Protein AF-A0A7C0VE58-F1 (afdb_monomer_lite)

Structure (mmCIF, N/CA/C/O backbone):
data_AF-A0A7C0VE58-F1
#
_entry.id   AF-A0A7C0VE58-F1
#
loop_
_atom_site.group_PDB
_atom_site.id
_atom_site.type_symbol
_atom_site.label_atom_id
_atom_site.label_alt_id
_atom_site.label_comp_id
_atom_site.label_asym_id
_atom_site.label_entity_id
_atom_site.label_seq_id
_atom_site.pdbx_PDB_ins_code
_atom_site.Cartn_x
_atom_site.Cartn_y
_atom_site.Cartn_z
_atom_site.occupancy
_atom_site.B_iso_or_equiv
_atom_site.auth_seq_id
_atom_site.auth_comp_id
_atom_site.auth_asym_id
_atom_site.auth_atom_id
_atom_site.pdbx_PDB_model_num
ATOM 1 N N . MET A 1 1 ? 43.368 34.874 -4.678 1.00 36.03 1 MET A N 1
ATOM 2 C CA . MET A 1 1 ? 42.110 34.872 -3.901 1.00 36.03 1 MET A CA 1
ATOM 3 C C . MET A 1 1 ? 40.984 35.352 -4.802 1.00 36.03 1 MET A C 1
ATOM 5 O O . MET A 1 1 ? 40.800 36.549 -4.949 1.00 36.03 1 MET A O 1
ATOM 9 N N . GLN A 1 2 ? 40.285 34.426 -5.452 1.00 25.02 2 GLN A N 1
ATOM 10 C CA . GLN A 1 2 ? 39.024 34.678 -6.151 1.00 25.02 2 GLN A CA 1
ATOM 11 C C . GLN A 1 2 ? 38.135 33.465 -5.874 1.00 25.02 2 GLN A C 1
ATOM 13 O O . GLN A 1 2 ? 38.487 32.340 -6.221 1.00 25.02 2 GLN A O 1
ATOM 18 N N . HIS A 1 3 ? 37.042 33.695 -5.150 1.00 24.64 3 HIS A N 1
ATOM 19 C CA . HIS A 1 3 ? 36.032 32.691 -4.847 1.00 24.64 3 HIS A CA 1
ATOM 20 C C . HIS A 1 3 ? 35.091 32.568 -6.046 1.00 24.64 3 HIS A C 1
ATOM 22 O O . HIS A 1 3 ? 34.320 33.484 -6.319 1.00 24.64 3 HIS A O 1
ATOM 28 N N . HIS A 1 4 ? 35.131 31.430 -6.737 1.00 25.11 4 HIS A N 1
ATOM 29 C CA . HIS A 1 4 ? 34.030 31.008 -7.595 1.00 25.11 4 HIS A CA 1
ATOM 30 C C . HIS A 1 4 ? 33.045 30.192 -6.758 1.00 25.11 4 HIS A C 1
ATOM 32 O O . HIS A 1 4 ? 33.346 29.090 -6.306 1.00 25.11 4 HIS A O 1
ATOM 38 N N . VAL A 1 5 ? 31.866 30.772 -6.542 1.00 24.36 5 VAL A N 1
ATOM 39 C CA . VAL A 1 5 ? 30.675 30.079 -6.051 1.00 24.36 5 VAL A CA 1
ATOM 40 C C . VAL A 1 5 ? 30.067 29.340 -7.243 1.00 24.36 5 VAL A C 1
ATOM 42 O O . VAL A 1 5 ? 29.627 29.972 -8.201 1.00 24.36 5 VAL A O 1
ATOM 45 N N . LEU A 1 6 ? 30.074 28.008 -7.201 1.00 23.08 6 LEU A N 1
ATOM 46 C CA . LEU A 1 6 ? 29.296 27.163 -8.110 1.00 23.08 6 LEU A CA 1
ATOM 47 C C . LEU A 1 6 ? 27.879 26.985 -7.535 1.00 23.08 6 LEU A C 1
ATOM 49 O O . LEU A 1 6 ? 27.751 26.771 -6.326 1.00 23.08 6 LEU A O 1
ATOM 53 N N . PRO A 1 7 ? 26.815 27.066 -8.354 1.00 24.45 7 PRO A N 1
ATOM 54 C CA . PRO A 1 7 ? 25.456 26.871 -7.875 1.00 24.45 7 PRO A CA 1
ATOM 55 C C . PRO A 1 7 ? 25.189 25.396 -7.557 1.00 24.45 7 PRO A C 1
ATOM 57 O O . PRO A 1 7 ? 25.527 24.489 -8.317 1.00 24.45 7 PRO A O 1
ATOM 60 N N . ALA A 1 8 ? 24.570 25.187 -6.398 1.00 26.45 8 ALA A N 1
ATOM 61 C CA . ALA A 1 8 ? 24.050 23.916 -5.935 1.00 26.45 8 ALA A CA 1
ATOM 62 C C . ALA A 1 8 ? 22.788 23.559 -6.727 1.00 26.45 8 ALA A C 1
ATOM 64 O O . ALA A 1 8 ? 21.728 24.126 -6.475 1.00 26.45 8 ALA A O 1
ATOM 65 N N . ASP A 1 9 ? 22.892 22.600 -7.639 1.00 25.78 9 ASP A N 1
ATOM 66 C CA . ASP A 1 9 ? 21.728 22.001 -8.281 1.00 25.78 9 ASP A CA 1
ATOM 67 C C . ASP A 1 9 ? 21.916 20.484 -8.309 1.00 25.78 9 ASP A C 1
ATOM 69 O O . ASP A 1 9 ? 22.916 20.008 -8.836 1.00 25.78 9 ASP A O 1
ATOM 73 N N . LEU A 1 10 ? 21.020 19.777 -7.606 1.00 22.42 10 LEU A N 1
ATOM 74 C CA . LEU A 1 10 ? 20.786 18.319 -7.532 1.00 22.42 10 LEU A CA 1
ATOM 75 C C . LEU A 1 10 ? 20.190 17.992 -6.149 1.00 22.42 10 LEU A C 1
ATOM 77 O O . LEU A 1 10 ? 20.855 17.452 -5.260 1.00 22.42 10 LEU A O 1
ATOM 81 N N . ARG A 1 11 ? 18.911 18.328 -5.930 1.00 22.66 11 ARG A N 1
ATOM 82 C CA . ARG A 1 11 ? 18.166 17.897 -4.736 1.00 22.66 11 ARG A CA 1
ATOM 83 C C . ARG A 1 11 ? 16.822 17.257 -5.093 1.00 22.66 11 ARG A C 1
ATOM 85 O O . ARG A 1 11 ? 15.946 17.878 -5.678 1.00 22.66 11 ARG A O 1
ATOM 92 N N . THR A 1 12 ? 16.698 16.016 -4.610 1.00 25.70 12 THR A N 1
ATOM 93 C CA . THR A 1 12 ? 15.487 15.329 -4.118 1.00 25.70 12 THR A CA 1
ATOM 94 C C . THR A 1 12 ? 14.357 15.018 -5.106 1.00 25.70 12 THR A C 1
ATOM 96 O O . THR A 1 12 ? 13.525 15.869 -5.399 1.00 25.70 12 THR A O 1
ATOM 99 N N . HIS A 1 13 ? 14.231 13.741 -5.496 1.00 32.53 13 HIS A N 1
ATOM 100 C CA . HIS A 1 13 ? 13.051 13.198 -6.183 1.00 32.53 13 HIS A CA 1
ATOM 101 C C . HIS A 1 13 ? 12.688 11.814 -5.615 1.00 32.53 13 HIS A C 1
ATOM 103 O O . HIS A 1 13 ? 13.504 10.901 -5.706 1.00 32.53 13 HIS A O 1
ATOM 109 N N . TRP A 1 14 ? 11.486 11.669 -5.038 1.00 35.44 14 TRP A N 1
ATOM 110 C CA . TRP A 1 14 ? 11.021 10.460 -4.336 1.00 35.44 14 TRP A CA 1
ATOM 111 C C . TRP A 1 14 ? 9.490 10.268 -4.495 1.00 35.44 14 TRP A C 1
ATOM 113 O O . TRP A 1 14 ? 8.752 11.244 -4.339 1.00 35.44 14 TRP A O 1
ATOM 123 N N . GLY A 1 15 ? 9.031 9.049 -4.832 1.00 27.73 15 GLY A N 1
ATOM 124 C CA . GLY A 1 15 ? 7.620 8.625 -5.002 1.00 27.73 15 GLY A CA 1
ATOM 125 C C . GLY A 1 15 ? 7.486 7.131 -5.395 1.00 27.73 15 GLY A C 1
ATOM 126 O O . GLY A 1 15 ? 8.356 6.618 -6.095 1.00 27.73 15 GLY A O 1
ATOM 127 N N . HIS A 1 16 ? 6.404 6.475 -4.949 1.00 43.06 16 HIS A N 1
ATOM 128 C CA . HIS A 1 16 ? 6.126 5.047 -4.664 1.00 43.06 16 HIS A CA 1
ATOM 129 C C . HIS A 1 16 ? 6.923 4.371 -3.541 1.00 43.06 16 HIS A C 1
ATOM 131 O O . HIS A 1 16 ? 8.012 4.803 -3.239 1.00 43.06 16 HIS A O 1
ATOM 137 N N . GLN A 1 17 ? 6.369 3.339 -2.871 1.00 43.31 17 GLN A N 1
ATOM 138 C CA . GLN A 1 17 ? 7.079 2.581 -1.816 1.00 43.31 17 GLN A CA 1
ATOM 139 C C . GLN A 1 17 ? 6.536 1.182 -1.495 1.00 43.31 17 GLN A C 1
ATOM 141 O O . GLN A 1 17 ? 7.336 0.300 -1.199 1.00 43.31 17 GLN A O 1
ATOM 146 N N . GLY A 1 18 ? 5.242 0.904 -1.695 1.00 35.22 18 GLY A N 1
ATOM 147 C CA . GLY A 1 18 ? 4.759 -0.491 -1.740 1.00 35.22 18 GLY A CA 1
ATOM 148 C C . GLY A 1 18 ? 5.466 -1.295 -2.844 1.00 35.22 18 GLY A C 1
ATOM 149 O O . GLY A 1 18 ? 5.852 -2.446 -2.661 1.00 35.22 18 GLY A O 1
ATOM 150 N N . ALA A 1 19 ? 5.774 -0.624 -3.962 1.00 36.53 19 ALA A N 1
ATOM 151 C CA . ALA A 1 19 ? 6.614 -1.151 -5.031 1.00 36.53 19 ALA A CA 1
ATOM 152 C C . ALA A 1 19 ? 8.125 -1.121 -4.724 1.00 36.53 19 ALA A C 1
ATOM 154 O O . ALA A 1 19 ? 8.854 -1.811 -5.419 1.00 36.53 19 ALA A O 1
ATOM 155 N N . TYR A 1 20 ? 8.620 -0.371 -3.725 1.00 42.31 20 TYR A N 1
ATOM 156 C CA . TYR A 1 20 ? 10.039 -0.412 -3.314 1.00 42.31 20 TYR A CA 1
ATOM 157 C C . TYR A 1 20 ? 10.318 -1.521 -2.298 1.00 42.31 20 TYR A C 1
ATOM 159 O O . TYR A 1 20 ? 11.394 -2.110 -2.330 1.00 42.31 20 TYR A O 1
ATOM 167 N N . GLU A 1 21 ? 9.353 -1.867 -1.442 1.00 34.91 21 GLU A N 1
ATOM 168 C CA . GLU A 1 21 ? 9.448 -3.076 -0.618 1.00 34.91 21 GLU A CA 1
ATOM 169 C C . GLU A 1 21 ? 9.305 -4.348 -1.472 1.00 34.91 21 GLU A C 1
ATOM 171 O O . GLU A 1 21 ? 10.091 -5.278 -1.286 1.00 34.91 21 GLU A O 1
ATOM 176 N N . ALA A 1 22 ? 8.409 -4.348 -2.474 1.00 35.31 22 ALA A N 1
ATOM 177 C CA . ALA A 1 22 ? 8.326 -5.405 -3.503 1.00 35.31 22 ALA A CA 1
ATOM 178 C C . ALA A 1 22 ? 9.556 -5.381 -4.414 1.00 35.31 22 ALA A C 1
ATOM 180 O O . ALA A 1 22 ? 10.037 -6.407 -4.884 1.00 35.31 22 ALA A O 1
ATOM 181 N N . GLY A 1 23 ? 10.046 -4.168 -4.649 1.00 34.06 23 GLY A N 1
ATOM 182 C CA . GLY A 1 23 ? 11.152 -3.835 -5.514 1.00 34.06 23 GLY A CA 1
ATOM 183 C C . GLY A 1 23 ? 12.501 -3.945 -4.845 1.00 34.06 23 GLY A C 1
ATOM 184 O O . GLY A 1 23 ? 13.450 -3.571 -5.499 1.00 34.06 23 GLY A O 1
ATOM 185 N N . LYS A 1 24 ? 12.659 -4.539 -3.644 1.00 35.91 24 LYS A N 1
ATOM 186 C CA . LYS A 1 24 ? 13.981 -4.981 -3.121 1.00 35.91 24 LYS A CA 1
ATOM 187 C C . LYS A 1 24 ? 14.748 -5.898 -4.100 1.00 35.91 24 LYS A C 1
ATOM 189 O O . LYS A 1 24 ? 15.862 -6.325 -3.802 1.00 35.91 24 LYS A O 1
ATOM 194 N N . THR A 1 25 ? 14.145 -6.167 -5.248 1.00 39.56 25 THR A N 1
ATOM 195 C CA . THR A 1 25 ? 14.653 -6.766 -6.458 1.00 39.56 25 THR A CA 1
ATOM 196 C C . THR A 1 25 ? 15.321 -5.776 -7.429 1.00 39.56 25 THR A C 1
ATOM 198 O O . THR A 1 25 ? 14.809 -4.723 -7.808 1.00 39.56 25 THR A O 1
ATOM 201 N N . ILE A 1 26 ? 16.528 -6.130 -7.852 1.00 40.88 26 ILE A N 1
ATOM 202 C CA . ILE A 1 26 ? 17.599 -5.240 -8.342 1.00 40.88 26 ILE A CA 1
ATOM 203 C C . ILE A 1 26 ? 17.374 -4.669 -9.761 1.00 40.88 26 ILE A C 1
ATOM 205 O O . ILE A 1 26 ? 18.152 -3.834 -10.224 1.00 40.88 26 ILE A O 1
ATOM 209 N N . HIS A 1 27 ? 16.324 -5.069 -10.482 1.00 45.69 27 HIS A N 1
ATOM 210 C CA . HIS A 1 27 ? 16.323 -4.950 -11.950 1.00 45.69 27 HIS A CA 1
ATOM 211 C C . HIS A 1 27 ? 15.170 -4.151 -12.586 1.00 45.69 27 HIS A C 1
ATOM 213 O O . HIS A 1 27 ? 15.188 -3.901 -13.794 1.00 45.69 27 HIS A O 1
ATOM 219 N N . HIS A 1 28 ? 14.192 -3.669 -11.814 1.00 43.31 28 HIS A N 1
ATOM 220 C CA . HIS A 1 28 ? 12.988 -3.041 -12.385 1.00 43.31 28 HIS A CA 1
ATOM 221 C C . HIS A 1 28 ? 13.148 -1.570 -12.798 1.00 43.31 28 HIS A C 1
ATOM 223 O O . HIS A 1 28 ? 12.640 -1.179 -13.853 1.00 43.31 28 HIS A O 1
ATOM 229 N N . ASP A 1 29 ? 13.894 -0.764 -12.038 1.00 48.12 29 ASP A N 1
ATOM 230 C CA . ASP A 1 29 ? 14.165 0.640 -12.401 1.00 48.12 29 ASP A CA 1
ATOM 231 C C . ASP A 1 29 ? 15.304 0.784 -13.430 1.00 48.12 29 ASP A C 1
ATOM 233 O O . ASP A 1 29 ? 15.408 1.813 -14.109 1.00 48.12 29 ASP A O 1
ATOM 237 N N . TRP A 1 30 ? 16.085 -0.281 -13.641 1.00 45.50 30 TRP A N 1
ATOM 238 C CA . TRP A 1 30 ? 17.078 -0.393 -14.714 1.00 45.50 30 TRP A CA 1
ATOM 239 C C . TRP A 1 30 ? 16.427 -0.328 -16.104 1.00 45.50 30 TRP A C 1
ATOM 241 O O . TRP A 1 30 ? 16.867 0.447 -16.953 1.00 45.50 30 TRP A O 1
ATOM 251 N N . LEU A 1 31 ? 15.301 -1.026 -16.307 1.00 45.16 31 LEU A N 1
ATOM 252 C CA . LEU A 1 31 ? 14.496 -0.913 -17.531 1.00 45.16 31 LEU A CA 1
ATOM 253 C C . LEU A 1 31 ? 14.016 0.527 -17.772 1.00 45.16 31 LEU A C 1
ATOM 255 O O . LEU A 1 31 ? 13.956 0.978 -18.913 1.00 45.16 31 LEU A O 1
ATOM 259 N N . GLY A 1 32 ? 13.695 1.264 -16.705 1.00 48.09 32 GLY A N 1
ATOM 260 C CA . GLY A 1 32 ? 13.348 2.682 -16.788 1.00 48.09 32 GLY A CA 1
ATOM 261 C C . GLY A 1 32 ? 14.530 3.565 -17.198 1.00 48.09 32 GLY A C 1
ATOM 262 O O . GLY A 1 32 ? 14.342 4.492 -17.982 1.00 48.09 32 GLY A O 1
ATOM 263 N N . SER A 1 33 ? 15.737 3.279 -16.697 1.00 51.94 33 SER A N 1
ATOM 264 C CA . SER A 1 33 ? 16.968 4.004 -17.061 1.00 51.94 33 SER A CA 1
ATOM 265 C C . SER A 1 33 ? 17.365 3.775 -18.516 1.00 51.94 33 SER A C 1
ATOM 267 O O . SER A 1 33 ? 17.562 4.737 -19.251 1.00 51.94 33 SER A O 1
ATOM 269 N N . LEU A 1 34 ? 17.334 2.523 -18.970 1.00 48.97 34 LEU A N 1
ATOM 270 C CA . LEU A 1 34 ? 17.578 2.154 -20.365 1.00 48.97 34 LEU A CA 1
ATOM 271 C C . LEU A 1 34 ? 16.590 2.790 -21.340 1.00 48.97 34 LEU A C 1
ATOM 273 O O . LEU A 1 34 ? 16.971 3.265 -22.408 1.00 48.97 34 LEU A O 1
ATOM 277 N N . LEU A 1 35 ? 15.304 2.819 -20.980 1.00 44.34 35 LEU A N 1
ATOM 278 C CA . LEU A 1 35 ? 14.289 3.469 -21.807 1.00 44.34 35 LEU A CA 1
ATOM 279 C C . LEU A 1 35 ? 14.490 4.994 -21.871 1.00 44.34 35 LEU A C 1
ATOM 281 O O . LEU A 1 35 ? 14.176 5.586 -22.902 1.00 44.34 35 LEU A O 1
ATOM 285 N N . ARG A 1 36 ? 15.039 5.628 -20.822 1.00 51.44 36 ARG A N 1
ATOM 286 C CA . ARG A 1 36 ? 15.405 7.057 -20.839 1.00 51.44 36 ARG A CA 1
ATOM 287 C C . ARG A 1 36 ? 16.630 7.332 -21.709 1.00 51.44 36 ARG A C 1
ATOM 289 O O . ARG A 1 36 ? 16.576 8.256 -22.513 1.00 51.44 36 ARG A O 1
ATOM 296 N N . GLU A 1 37 ? 17.682 6.522 -21.607 1.00 47.34 37 GLU A N 1
ATOM 297 C CA . GLU A 1 37 ? 18.887 6.644 -22.444 1.00 47.34 37 GLU A CA 1
ATOM 298 C C . GLU A 1 37 ? 18.548 6.547 -23.939 1.00 47.34 37 GLU A C 1
ATOM 300 O O . GLU A 1 37 ? 18.977 7.378 -24.739 1.00 47.34 37 GLU A O 1
ATOM 305 N N . HIS A 1 38 ? 17.679 5.607 -24.320 1.00 42.62 38 HIS A N 1
ATOM 306 C CA . HIS A 1 38 ? 17.236 5.473 -25.710 1.00 42.62 38 HIS A CA 1
ATOM 307 C C . HIS A 1 38 ? 16.178 6.505 -26.133 1.00 42.62 38 HIS A C 1
ATOM 309 O O . HIS A 1 38 ? 16.146 6.892 -27.302 1.00 42.62 38 HIS A O 1
ATOM 315 N N . GLY A 1 39 ? 15.345 6.988 -25.205 1.00 33.50 39 GLY A N 1
ATOM 316 C CA . GLY A 1 39 ? 14.434 8.110 -25.447 1.00 33.50 39 GLY A CA 1
ATOM 317 C C . GLY A 1 39 ? 15.179 9.423 -25.712 1.00 33.50 39 GLY A C 1
ATOM 318 O O . GLY A 1 39 ? 14.763 10.185 -26.577 1.00 33.50 39 GLY A O 1
ATOM 319 N N . ALA A 1 40 ? 16.312 9.653 -25.040 1.00 28.59 40 ALA A N 1
ATOM 320 C CA . ALA A 1 40 ? 17.190 10.801 -25.275 1.00 28.59 40 ALA A CA 1
ATOM 321 C C . ALA A 1 40 ? 17.998 10.667 -26.582 1.00 28.59 40 ALA A C 1
ATOM 323 O O . ALA A 1 40 ? 18.153 11.645 -27.315 1.00 28.59 40 ALA A O 1
ATOM 324 N N . LEU A 1 41 ? 18.434 9.451 -26.936 1.00 26.64 41 LEU A N 1
ATOM 325 C CA . LEU A 1 41 ? 19.146 9.174 -28.194 1.00 26.64 41 LEU A CA 1
ATOM 326 C C . LEU A 1 41 ? 18.275 9.325 -29.456 1.00 26.64 41 LEU A C 1
ATOM 328 O O . LEU A 1 41 ? 18.821 9.495 -30.543 1.00 26.64 41 LEU A O 1
ATOM 332 N N . GLN A 1 42 ? 16.941 9.322 -29.344 1.00 29.66 42 GLN A N 1
ATOM 333 C CA . GLN A 1 42 ? 16.048 9.583 -30.486 1.00 29.66 42 GLN A CA 1
ATOM 334 C C . GLN A 1 42 ? 15.713 11.066 -30.710 1.00 29.66 42 GLN A C 1
ATOM 336 O O . GLN A 1 42 ? 15.176 11.401 -31.764 1.00 29.66 42 GLN A O 1
ATOM 341 N N . VAL A 1 43 ? 16.048 11.970 -29.781 1.00 24.81 43 VAL A N 1
ATOM 342 C CA . VAL A 1 43 ? 15.684 13.399 -29.906 1.00 24.81 43 VAL A CA 1
ATOM 343 C C . VAL A 1 43 ? 16.736 14.217 -30.670 1.00 24.81 43 VAL A C 1
ATOM 345 O O . VAL A 1 43 ? 16.422 15.288 -31.179 1.00 24.81 43 VAL A O 1
ATOM 348 N N . HIS A 1 44 ? 17.951 13.697 -30.869 1.00 26.02 44 HIS A N 1
ATOM 349 C CA . HIS A 1 44 ? 19.012 14.430 -31.575 1.00 26.02 44 HIS A CA 1
ATOM 350 C C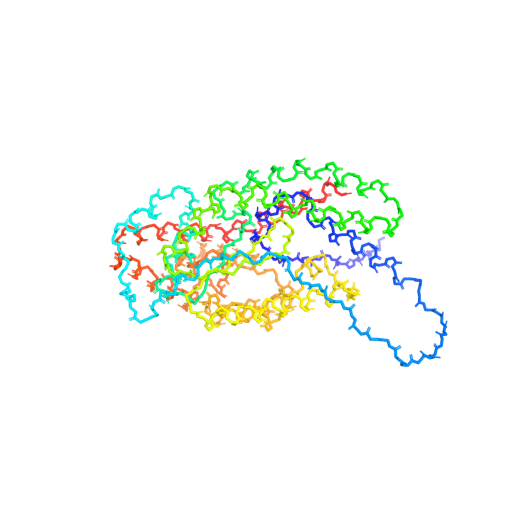 . HIS A 1 44 ? 19.138 14.149 -33.080 1.00 26.02 44 HIS A C 1
ATOM 352 O O . HIS A 1 44 ? 19.983 14.754 -33.732 1.00 26.02 44 HIS A O 1
ATOM 358 N N . HIS A 1 45 ? 18.289 13.301 -33.668 1.00 27.53 45 HIS A N 1
ATOM 359 C CA . HIS A 1 45 ? 18.395 12.972 -35.095 1.00 27.53 45 HIS A CA 1
ATOM 360 C C . HIS A 1 45 ? 17.036 12.783 -35.784 1.00 27.53 45 HIS A C 1
ATOM 362 O O . HIS A 1 45 ? 16.767 11.743 -36.373 1.00 27.53 45 HIS A O 1
ATOM 368 N N . ALA A 1 46 ? 16.164 13.794 -35.732 1.00 26.06 46 ALA A N 1
ATOM 369 C CA . ALA A 1 46 ? 15.009 13.878 -36.636 1.00 26.06 46 ALA A CA 1
ATOM 370 C C . ALA A 1 46 ? 14.407 15.293 -36.690 1.00 26.06 46 ALA A C 1
ATOM 372 O O . ALA A 1 46 ? 13.245 15.501 -36.354 1.00 26.06 46 ALA A O 1
ATOM 373 N N . ILE A 1 47 ? 15.184 16.283 -37.134 1.00 28.08 47 ILE A N 1
ATOM 374 C CA . ILE A 1 47 ? 14.615 17.505 -37.715 1.00 28.08 47 ILE A CA 1
ATOM 375 C C . ILE A 1 47 ? 15.332 17.749 -39.036 1.00 28.08 47 ILE A C 1
ATOM 377 O O . ILE A 1 47 ? 16.360 18.419 -39.069 1.00 28.08 47 ILE A O 1
ATOM 381 N N . ARG A 1 48 ? 14.804 17.166 -40.116 1.00 23.39 48 ARG A N 1
ATOM 382 C CA . ARG A 1 48 ? 14.811 17.767 -41.456 1.00 23.39 48 ARG A CA 1
ATOM 383 C C . ARG A 1 48 ? 13.941 16.964 -42.426 1.00 23.39 48 ARG A C 1
ATOM 385 O O . ARG A 1 48 ? 14.232 15.821 -42.743 1.00 23.39 48 ARG A O 1
ATOM 392 N N . GLU A 1 49 ? 12.896 17.665 -42.851 1.00 24.67 49 GLU A N 1
ATOM 393 C CA . GLU A 1 49 ? 12.293 17.693 -44.185 1.00 24.67 49 GLU A CA 1
ATOM 394 C C . GLU A 1 49 ? 11.530 16.478 -44.744 1.00 24.67 49 GLU A C 1
ATOM 396 O O . GLU A 1 49 ? 12.076 15.415 -45.017 1.00 24.67 49 GLU A O 1
ATOM 401 N N . SER A 1 50 ? 10.279 16.808 -45.105 1.00 22.62 50 SER A N 1
ATOM 402 C CA . SER A 1 50 ? 9.462 16.298 -46.224 1.00 22.62 50 SER A CA 1
ATOM 403 C C . SER A 1 50 ? 8.307 15.349 -45.858 1.00 22.62 50 SER A C 1
ATOM 405 O O . SER A 1 50 ? 8.235 14.841 -44.743 1.00 22.62 50 SER A O 1
ATOM 407 N N . PRO A 1 51 ? 7.322 15.175 -46.761 1.00 25.31 51 PRO A N 1
ATOM 408 C CA . PRO A 1 51 ? 6.255 16.135 -47.022 1.00 25.31 51 PRO A CA 1
ATOM 409 C C . PRO A 1 51 ? 4.868 15.501 -46.793 1.00 25.31 51 PRO A C 1
ATOM 411 O O . PRO A 1 51 ? 4.722 14.304 -46.560 1.00 25.31 51 PRO A O 1
ATOM 414 N N . VAL A 1 52 ? 3.835 16.337 -46.866 1.00 30.08 52 VAL A N 1
ATOM 415 C CA . VAL A 1 52 ? 2.412 15.960 -46.877 1.00 30.08 52 VAL A CA 1
ATOM 416 C C . VAL A 1 52 ? 2.125 14.878 -47.925 1.00 30.08 52 VAL A C 1
ATOM 418 O O . VAL A 1 52 ? 2.573 15.050 -49.053 1.00 30.08 52 VAL A O 1
ATOM 421 N N . LEU A 1 53 ? 1.348 13.838 -47.565 1.00 24.84 53 LEU A N 1
ATOM 422 C CA . LEU A 1 53 ? 0.354 13.086 -48.377 1.00 24.84 53 LEU A CA 1
ATOM 423 C C . LEU A 1 53 ? -0.263 11.918 -47.533 1.00 24.84 53 LEU A C 1
ATOM 425 O O . LEU A 1 53 ? 0.213 11.675 -46.426 1.00 24.84 53 LEU A O 1
ATOM 429 N N . PRO A 1 54 ? -1.358 11.242 -47.957 1.00 26.78 54 PRO A N 1
ATOM 430 C CA . PRO A 1 54 ? -2.752 11.565 -47.655 1.00 26.78 54 PRO A CA 1
ATOM 431 C C . PRO A 1 54 ? -3.461 10.518 -46.757 1.00 26.78 54 PRO A C 1
ATOM 433 O O . PRO A 1 54 ? -2.894 9.520 -46.319 1.00 26.78 54 PRO A O 1
ATOM 436 N N . ALA A 1 55 ? -4.740 10.781 -46.481 1.00 28.66 55 ALA A N 1
ATOM 437 C CA . ALA A 1 55 ? -5.656 9.956 -45.702 1.00 28.66 55 ALA A CA 1
ATOM 438 C C . ALA A 1 55 ? -5.886 8.542 -46.277 1.00 28.66 55 ALA A C 1
ATOM 440 O O . ALA A 1 55 ? -6.033 8.378 -47.485 1.00 28.66 55 ALA A O 1
ATOM 441 N N . GLY A 1 56 ? -6.040 7.563 -45.376 1.00 27.09 56 GLY A N 1
ATOM 442 C CA . GLY A 1 56 ? -6.650 6.261 -45.663 1.00 27.09 56 GLY A CA 1
ATOM 443 C C . GLY A 1 56 ? -5.773 5.058 -45.315 1.00 27.09 56 GLY A C 1
ATOM 444 O O . GLY A 1 56 ? -5.004 4.600 -46.148 1.00 27.09 56 GLY A O 1
ATOM 445 N N . ALA A 1 57 ? -5.933 4.508 -44.107 1.00 25.00 57 ALA A N 1
ATOM 446 C CA . ALA A 1 57 ? -5.685 3.090 -43.836 1.00 25.00 57 ALA A CA 1
ATOM 447 C C . ALA A 1 57 ? -6.381 2.678 -42.532 1.00 25.00 57 ALA A C 1
ATOM 449 O O . ALA A 1 57 ? -6.211 3.294 -41.479 1.00 25.00 57 ALA A O 1
ATOM 450 N N . GLU A 1 58 ? -7.207 1.651 -42.654 1.00 26.42 58 GLU A N 1
ATOM 451 C CA . GLU A 1 58 ? -8.130 1.124 -41.662 1.00 26.42 58 GLU A CA 1
ATOM 452 C C . GLU A 1 58 ? -7.408 0.527 -40.446 1.00 26.42 58 GLU A C 1
ATOM 454 O O . GLU A 1 58 ? -6.412 -0.190 -40.553 1.00 26.42 58 GLU A O 1
ATOM 459 N N . ALA A 1 59 ? -7.944 0.813 -39.259 1.00 26.69 59 ALA A N 1
ATOM 460 C CA . ALA A 1 59 ? -7.487 0.240 -38.006 1.00 26.69 59 ALA A CA 1
ATOM 461 C C . ALA A 1 59 ? -8.006 -1.196 -37.872 1.00 26.69 59 ALA A C 1
ATOM 463 O O . ALA A 1 59 ? -9.184 -1.414 -37.597 1.00 26.69 59 ALA A O 1
ATOM 464 N N . ASN A 1 60 ? -7.111 -2.172 -38.001 1.00 30.39 60 ASN A N 1
ATOM 465 C CA . ASN A 1 60 ? -7.393 -3.554 -37.645 1.00 30.39 60 ASN A CA 1
ATOM 466 C C . ASN A 1 60 ? -6.310 -4.057 -36.682 1.00 30.39 60 ASN A C 1
ATOM 468 O O . ASN A 1 60 ? -5.211 -4.429 -37.082 1.00 30.39 60 ASN A O 1
ATOM 472 N N . SER A 1 61 ? -6.611 -4.047 -35.384 1.00 29.73 61 SER A N 1
ATOM 473 C CA . SER A 1 61 ? -5.837 -4.803 -34.397 1.00 29.73 61 SER A CA 1
ATOM 474 C C . SER A 1 61 ? -6.760 -5.296 -33.287 1.00 29.73 61 SER A C 1
ATOM 476 O O . SER A 1 61 ? -6.852 -4.722 -32.200 1.00 29.73 61 SER A O 1
ATOM 478 N N . ASN A 1 62 ? -7.453 -6.387 -33.608 1.00 27.12 62 ASN A N 1
ATOM 479 C CA . ASN A 1 62 ? -8.001 -7.347 -32.659 1.00 27.12 62 ASN A CA 1
ATOM 480 C C . ASN A 1 62 ? -6.860 -7.886 -31.779 1.00 27.12 62 ASN A C 1
ATOM 482 O O . ASN A 1 62 ? -6.213 -8.874 -32.113 1.00 27.12 62 ASN A O 1
ATOM 486 N N . VAL A 1 63 ? -6.611 -7.236 -30.646 1.00 29.20 63 VAL A N 1
ATOM 487 C CA . VAL A 1 63 ? -5.838 -7.816 -29.546 1.00 29.20 63 VAL A CA 1
ATOM 488 C C . VAL A 1 63 ? -6.813 -7.997 -28.394 1.00 29.20 63 VAL A C 1
ATOM 490 O O . VAL A 1 63 ? -7.130 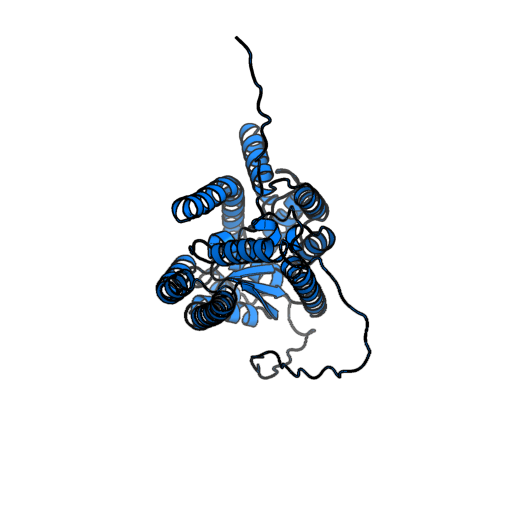-7.052 -27.672 1.00 29.20 63 VAL A O 1
ATOM 493 N N . LYS A 1 64 ? -7.349 -9.215 -28.266 1.00 26.45 64 LYS A N 1
ATOM 494 C CA . LYS A 1 64 ? -8.086 -9.620 -27.067 1.00 26.45 64 LYS A CA 1
ATOM 495 C C . LYS A 1 64 ? -7.109 -9.598 -25.880 1.00 26.45 64 LYS A C 1
ATOM 497 O O . LYS A 1 64 ? -6.007 -10.127 -26.025 1.00 26.45 64 LYS A O 1
ATOM 502 N N . PRO A 1 65 ? -7.472 -9.005 -24.731 1.00 28.75 65 PRO A N 1
ATOM 503 C CA . PRO A 1 65 ? -6.659 -9.122 -23.526 1.00 28.75 65 PRO A CA 1
ATOM 504 C C . PRO A 1 65 ? -6.612 -10.595 -23.082 1.00 28.75 65 PRO A C 1
ATOM 506 O O . PRO A 1 65 ? -7.641 -11.277 -23.177 1.00 28.75 65 PRO A O 1
ATOM 509 N N . PRO A 1 66 ? -5.454 -11.109 -22.634 1.00 36.44 66 PRO A N 1
ATOM 510 C CA . PRO A 1 66 ? -5.345 -12.488 -22.195 1.00 36.44 66 PRO A CA 1
ATOM 511 C C . PRO A 1 66 ? -5.895 -12.635 -20.762 1.00 36.44 66 PRO A C 1
ATOM 513 O O . PRO A 1 66 ? -5.775 -11.731 -19.941 1.00 36.44 66 PRO A O 1
ATOM 516 N N . PHE A 1 67 ? -6.536 -13.781 -20.524 1.00 33.09 67 PHE A N 1
ATOM 517 C CA . PHE A 1 67 ? -6.935 -14.363 -19.234 1.00 33.09 67 PHE A CA 1
ATOM 518 C C . PHE A 1 67 ? -7.913 -13.578 -18.338 1.00 33.09 67 PHE A C 1
ATOM 520 O O . PHE A 1 67 ? -7.565 -12.962 -17.338 1.00 33.09 67 PHE A O 1
ATOM 527 N N . TYR A 1 68 ? -9.208 -13.737 -18.632 1.00 33.28 68 TYR A N 1
ATOM 528 C CA . TYR A 1 68 ? -10.238 -13.745 -17.591 1.00 33.28 68 TYR A CA 1
ATOM 529 C C . TYR A 1 68 ? -10.323 -15.162 -17.017 1.00 33.28 68 TYR A C 1
ATOM 531 O O . TYR A 1 68 ? -10.725 -16.082 -17.732 1.00 33.28 68 TYR A O 1
ATOM 539 N N . TYR A 1 69 ? -10.021 -15.347 -15.731 1.00 34.81 69 TYR A N 1
ATOM 540 C CA . TYR A 1 69 ? -10.473 -16.539 -15.018 1.00 34.81 69 TYR A CA 1
ATOM 541 C C . TYR A 1 69 ? -12.005 -16.609 -15.116 1.00 34.81 69 TYR A C 1
ATOM 543 O O . TYR A 1 69 ? -12.727 -15.748 -14.605 1.00 34.81 69 TYR A O 1
ATOM 551 N N . SER A 1 70 ? -12.511 -17.627 -15.814 1.00 32.03 70 SER A N 1
ATOM 552 C CA . SER A 1 70 ? -13.935 -17.959 -15.877 1.00 32.03 70 SER A CA 1
ATOM 553 C C . SER A 1 70 ? -14.378 -18.532 -14.528 1.00 32.03 70 SER A C 1
ATOM 555 O O . SER A 1 70 ? -14.576 -19.737 -14.372 1.00 32.03 70 SER A O 1
ATOM 557 N N . LEU A 1 71 ? -14.550 -17.658 -13.538 1.00 36.84 71 LEU A N 1
ATOM 558 C CA . LEU A 1 71 ? -15.243 -17.988 -12.301 1.00 36.84 71 LEU A CA 1
ATOM 559 C C . LEU A 1 71 ? -16.702 -18.309 -12.646 1.00 36.84 71 LEU A C 1
ATOM 561 O O . LEU A 1 71 ? -17.442 -17.454 -13.143 1.00 36.84 71 LEU A O 1
ATOM 565 N N . ARG A 1 72 ? -17.120 -19.557 -12.395 1.00 30.81 72 ARG A N 1
ATOM 566 C CA . ARG A 1 72 ? -18.532 -19.956 -12.445 1.00 30.81 72 ARG A CA 1
ATOM 567 C C . ARG A 1 72 ? -19.340 -18.948 -11.621 1.00 30.81 72 ARG A C 1
ATOM 569 O O . ARG A 1 72 ? -19.048 -18.723 -10.449 1.00 30.81 72 ARG A O 1
ATOM 576 N N . LYS A 1 73 ? -20.339 -18.323 -12.253 1.00 34.22 73 LYS A N 1
ATOM 577 C CA . LYS A 1 73 ? -21.257 -17.368 -11.622 1.00 34.22 73 LYS A CA 1
ATOM 578 C C . LYS A 1 73 ? -22.086 -18.079 -10.550 1.00 34.22 73 LYS A C 1
ATOM 580 O O . LYS A 1 73 ? -23.190 -18.532 -10.822 1.00 34.22 73 LYS A O 1
ATOM 585 N N . VAL A 1 74 ? -21.587 -18.112 -9.324 1.00 35.91 74 VAL A N 1
ATOM 586 C CA . VAL A 1 74 ? -22.470 -18.034 -8.162 1.00 35.91 74 VAL A CA 1
ATOM 587 C C . VAL A 1 74 ? -22.824 -16.553 -8.062 1.00 35.91 74 VAL A C 1
ATOM 589 O O . VAL A 1 74 ? -21.934 -15.716 -7.923 1.00 35.91 74 VAL A O 1
ATOM 592 N N . ILE A 1 75 ? -24.091 -16.199 -8.280 1.00 38.62 75 ILE A N 1
ATOM 593 C CA . ILE A 1 75 ? -24.579 -14.829 -8.084 1.00 38.62 75 ILE A CA 1
ATOM 594 C C . ILE A 1 75 ? -25.151 -14.790 -6.667 1.00 38.62 75 ILE A C 1
ATOM 596 O O . ILE A 1 75 ? -26.316 -15.141 -6.493 1.00 38.62 75 ILE A O 1
ATOM 600 N N . PRO A 1 76 ? -24.368 -14.413 -5.642 1.00 43.72 76 PRO A N 1
ATOM 601 C CA . PRO A 1 76 ? -24.936 -14.207 -4.326 1.00 43.72 76 PRO A CA 1
ATOM 602 C C . PRO A 1 76 ? -25.825 -12.956 -4.343 1.00 43.72 76 PRO A C 1
ATOM 604 O O . PRO A 1 76 ? -25.496 -11.927 -4.949 1.00 43.72 76 PRO A O 1
ATOM 607 N N . CYS A 1 77 ? -26.985 -13.091 -3.708 1.00 42.00 77 CYS A N 1
ATOM 608 C CA . CYS A 1 77 ? -27.976 -12.048 -3.487 1.00 42.00 77 CYS A CA 1
ATOM 609 C C . CYS A 1 77 ? -27.356 -10.855 -2.720 1.00 42.00 77 CYS A C 1
ATOM 611 O O . CYS A 1 77 ? -26.899 -11.040 -1.594 1.00 42.00 77 CYS A O 1
ATOM 613 N N . PRO A 1 78 ? -27.357 -9.625 -3.274 1.00 48.62 78 PRO A N 1
ATOM 614 C CA . PRO A 1 78 ? -26.778 -8.444 -2.620 1.00 48.62 78 PRO A CA 1
ATOM 615 C C . PRO A 1 78 ? -27.513 -7.972 -1.359 1.00 48.62 78 PRO A C 1
ATOM 617 O O . PRO A 1 78 ? -26.958 -7.183 -0.607 1.00 48.62 78 PRO A O 1
ATOM 620 N N . THR A 1 79 ? -28.756 -8.403 -1.145 1.00 47.94 79 THR A N 1
ATOM 621 C CA . THR A 1 79 ? -29.613 -7.950 -0.035 1.00 47.94 79 THR A CA 1
ATOM 622 C C . THR A 1 79 ? -29.698 -8.960 1.109 1.00 47.94 79 THR A C 1
ATOM 624 O O . THR A 1 79 ? -30.471 -8.753 2.035 1.00 47.94 79 THR A O 1
ATOM 627 N N . CYS A 1 80 ? -28.936 -10.055 1.033 1.00 45.41 80 CYS A N 1
ATOM 628 C CA . CYS A 1 80 ? -29.090 -11.210 1.914 1.00 45.41 80 CYS A CA 1
ATOM 629 C C . CYS A 1 80 ? -27.913 -11.437 2.882 1.00 45.41 80 CYS A C 1
ATOM 631 O O . CYS A 1 80 ? -27.977 -12.366 3.679 1.00 45.41 80 CYS A O 1
ATOM 633 N N . TYR A 1 81 ? -26.839 -10.642 2.818 1.00 49.62 81 TYR A N 1
ATOM 634 C CA . TYR A 1 81 ? -25.754 -10.757 3.794 1.00 49.62 81 TYR A CA 1
ATOM 635 C C . TYR A 1 81 ? -26.145 -9.995 5.055 1.00 49.62 81 TYR A C 1
ATOM 637 O O . TYR A 1 81 ? -26.171 -8.764 5.050 1.00 49.62 81 TYR A O 1
ATOM 645 N N . SER A 1 82 ? -26.442 -10.727 6.129 1.00 50.81 82 SER A N 1
ATOM 646 C CA . SER A 1 82 ? -26.287 -10.176 7.470 1.00 50.81 82 SER A CA 1
ATOM 647 C C . SER A 1 82 ? -24.867 -9.621 7.571 1.00 50.81 82 SER A C 1
ATOM 649 O O . SER A 1 82 ? -23.901 -10.293 7.221 1.00 50.81 82 SER A O 1
ATOM 651 N N . THR A 1 83 ? -24.736 -8.373 8.005 1.00 55.69 83 THR A N 1
ATOM 652 C CA . THR A 1 83 ? -23.448 -7.695 8.222 1.00 55.69 83 THR A CA 1
ATOM 653 C C . THR A 1 83 ? -22.626 -8.301 9.361 1.00 55.69 83 THR A C 1
ATOM 655 O O . THR A 1 83 ? -21.519 -7.843 9.624 1.00 55.69 83 THR A O 1
ATOM 658 N N . GLU A 1 84 ? -23.158 -9.314 10.039 1.00 64.75 84 GLU A N 1
ATOM 659 C CA . GLU A 1 84 ? -22.476 -10.040 11.099 1.00 64.75 84 GLU A CA 1
ATOM 660 C C . GLU A 1 84 ? -21.495 -11.041 10.479 1.00 64.75 84 GLU A C 1
ATOM 662 O O . GLU A 1 84 ? -21.888 -11.984 9.791 1.00 64.75 84 GLU A O 1
ATOM 667 N N . LEU A 1 85 ? -20.200 -10.797 10.697 1.00 73.00 85 LEU A N 1
ATOM 668 C CA . LEU A 1 85 ? -19.143 -11.761 10.412 1.00 73.00 85 LEU A CA 1
ATOM 669 C C . LEU A 1 85 ? -19.378 -12.999 11.279 1.00 73.00 85 LEU A C 1
ATOM 671 O O . LEU A 1 85 ? -19.466 -12.888 12.500 1.00 73.00 85 LEU A O 1
ATOM 675 N N . GLU A 1 86 ? -19.463 -14.177 10.660 1.00 82.94 86 GLU A N 1
ATOM 676 C CA . GLU A 1 86 ? -19.589 -15.424 11.413 1.00 82.94 86 GLU A CA 1
ATOM 677 C C . GLU A 1 86 ? -18.389 -15.567 12.375 1.00 82.94 86 GLU A C 1
ATOM 679 O O . GLU A 1 86 ? -17.243 -15.518 11.914 1.00 82.94 86 GLU A O 1
ATOM 684 N N . PRO A 1 87 ? -18.598 -15.769 13.693 1.00 81.94 87 PRO A N 1
ATOM 685 C CA . PRO A 1 87 ? -17.505 -15.807 14.671 1.00 81.94 87 PRO A CA 1
ATOM 686 C C . PRO A 1 87 ? -16.390 -16.808 14.326 1.00 81.94 87 PRO A C 1
ATOM 688 O O . PRO A 1 87 ? -15.209 -16.523 14.514 1.00 81.94 87 PRO A O 1
ATOM 691 N N . LEU A 1 88 ? -16.760 -17.955 13.744 1.00 85.12 88 LEU A N 1
ATOM 692 C CA . LEU A 1 88 ? -15.822 -18.987 13.285 1.00 85.12 88 LEU A CA 1
ATOM 693 C C . LEU A 1 88 ? -14.958 -18.528 12.102 1.00 85.12 88 LEU A C 1
ATOM 695 O O . LEU A 1 88 ? -13.794 -18.914 11.993 1.00 85.12 88 LEU A O 1
ATOM 699 N N . LEU A 1 89 ? -15.515 -17.714 11.203 1.00 90.88 89 LEU A N 1
ATOM 700 C CA . LEU A 1 89 ? -14.786 -17.156 10.067 1.00 90.88 89 LEU A CA 1
ATOM 701 C C . LEU A 1 89 ? -13.728 -16.167 10.559 1.00 90.88 89 LEU A C 1
ATOM 703 O O . LEU A 1 89 ? -12.587 -16.194 10.097 1.00 90.88 89 LEU A O 1
ATOM 707 N N . LEU A 1 90 ? -14.093 -15.341 11.541 1.00 90.50 90 LEU A N 1
ATOM 708 C CA . LEU A 1 90 ? -13.185 -14.370 12.127 1.00 90.50 90 LEU A CA 1
ATOM 709 C C . LEU A 1 90 ? -12.034 -15.033 12.885 1.00 90.50 90 LEU A C 1
ATOM 711 O O . LEU A 1 90 ? -10.877 -14.667 12.687 1.00 90.50 90 LEU A O 1
ATOM 715 N N . GLU A 1 91 ? -12.341 -16.033 13.712 1.00 91.25 91 GLU A N 1
ATOM 716 C CA . GLU A 1 91 ? -11.333 -16.787 14.456 1.00 91.25 91 GLU A CA 1
ATOM 717 C C . GLU A 1 91 ? -10.301 -17.422 13.518 1.00 91.25 91 GLU A C 1
ATOM 719 O O . GLU A 1 91 ? -9.099 -17.266 13.735 1.00 91.25 91 GLU A O 1
ATOM 724 N N . ARG A 1 92 ? -10.763 -18.054 12.430 1.00 95.94 92 ARG A N 1
ATOM 725 C CA . ARG A 1 92 ? -9.896 -18.635 11.396 1.00 95.94 92 ARG A CA 1
ATOM 726 C C . ARG A 1 92 ? -8.995 -17.585 10.740 1.00 95.94 92 ARG A C 1
ATOM 728 O O . ARG A 1 92 ? -7.803 -17.838 10.594 1.00 95.94 92 ARG A O 1
ATOM 735 N N . LEU A 1 93 ? -9.532 -16.418 10.368 1.00 96.19 93 LEU A N 1
ATOM 736 C CA . LEU A 1 93 ? -8.743 -15.359 9.728 1.00 96.19 93 LEU A CA 1
ATOM 737 C C . LEU A 1 93 ? -7.664 -14.822 10.664 1.00 96.19 93 LEU A C 1
ATOM 739 O O . LEU A 1 93 ? -6.518 -14.654 10.251 1.00 96.19 93 LEU A O 1
ATOM 743 N N . VAL A 1 94 ? -8.015 -14.545 11.922 1.00 94.56 94 VAL A N 1
ATOM 744 C CA . VAL A 1 94 ? -7.091 -13.950 12.898 1.00 94.56 94 VAL A CA 1
ATOM 745 C C . VAL A 1 94 ? -5.856 -14.827 13.087 1.00 94.56 94 VAL A C 1
ATOM 747 O O . VAL A 1 94 ? -4.746 -14.296 13.119 1.00 94.56 94 VAL A O 1
ATOM 750 N N . VAL A 1 95 ? -6.013 -16.151 13.117 1.00 95.81 95 VAL A N 1
ATOM 751 C CA . VAL A 1 95 ? -4.896 -17.084 13.341 1.00 95.81 95 VAL A CA 1
ATOM 752 C C . VAL A 1 95 ? -4.179 -17.542 12.067 1.00 95.81 95 VAL A C 1
ATOM 754 O O . VAL A 1 95 ? -3.159 -18.214 12.175 1.00 95.81 95 VAL A O 1
ATOM 757 N N . ASP A 1 96 ? -4.662 -17.189 10.871 1.00 97.56 96 ASP A N 1
ATOM 758 C CA . ASP A 1 96 ? -4.068 -17.660 9.612 1.00 97.56 96 ASP A CA 1
ATOM 759 C C . ASP A 1 96 ? -2.670 -17.045 9.376 1.00 97.56 96 ASP A C 1
ATOM 761 O O . ASP A 1 96 ? -2.567 -15.827 9.193 1.00 97.56 96 ASP A O 1
ATOM 765 N N . PRO A 1 97 ? -1.578 -17.833 9.363 1.00 97.88 97 PRO A N 1
ATOM 766 C CA . PRO A 1 97 ? -0.228 -17.303 9.180 1.00 97.88 97 PRO A CA 1
ATOM 767 C C . PRO A 1 97 ? 0.079 -16.900 7.729 1.00 97.88 97 PRO A C 1
ATOM 769 O O . PRO A 1 97 ? 1.079 -16.225 7.487 1.00 97.88 97 PRO A O 1
ATOM 772 N N . LEU A 1 98 ? -0.752 -17.297 6.760 1.00 98.38 98 LEU A N 1
ATOM 773 C CA . LEU A 1 98 ? -0.555 -17.010 5.335 1.00 98.38 98 LEU A CA 1
ATOM 774 C C . LEU A 1 98 ? -0.994 -15.591 4.947 1.00 98.38 98 LEU A C 1
ATOM 776 O O . LEU A 1 98 ? -0.780 -15.161 3.814 1.00 98.38 98 LEU A O 1
ATOM 780 N N . VAL A 1 99 ? -1.558 -14.834 5.892 1.00 98.25 99 VAL A N 1
ATOM 781 C CA . VAL A 1 99 ? -1.931 -13.430 5.716 1.00 98.25 99 VAL A CA 1
ATOM 782 C C . VAL A 1 99 ? -1.275 -12.595 6.813 1.00 98.25 99 VAL A C 1
ATOM 784 O O . VAL A 1 99 ? -1.378 -12.908 7.996 1.00 98.25 99 VAL A O 1
ATOM 787 N N . LEU A 1 100 ? -0.617 -11.496 6.441 1.00 97.31 100 LEU A N 1
ATOM 788 C CA . LEU A 1 100 ? -0.049 -10.562 7.419 1.00 97.31 100 LEU A CA 1
ATOM 789 C C . LEU A 1 100 ? -1.155 -9.946 8.285 1.00 97.31 100 LEU A C 1
ATOM 791 O O . LEU A 1 100 ? -2.198 -9.561 7.760 1.00 97.31 100 LEU A O 1
ATOM 795 N N . GLU A 1 101 ? -0.901 -9.763 9.581 1.00 97.50 101 GLU A N 1
ATOM 796 C CA . GLU A 1 101 ? -1.850 -9.160 10.534 1.00 97.50 101 GLU A CA 1
ATOM 797 C C . GLU A 1 101 ? -2.427 -7.834 10.032 1.00 97.50 101 GLU A C 1
ATOM 799 O O . GLU A 1 101 ? -3.641 -7.646 9.960 1.00 97.50 101 GLU A O 1
ATOM 804 N N . ARG A 1 102 ? -1.551 -6.958 9.542 1.00 96.94 102 ARG A N 1
ATOM 805 C CA . ARG A 1 102 ? -1.925 -5.713 8.877 1.00 96.94 102 ARG A CA 1
ATOM 806 C C . ARG A 1 102 ? -2.891 -5.904 7.703 1.00 96.94 102 ARG A C 1
ATOM 808 O O . ARG A 1 102 ? -3.850 -5.152 7.570 1.00 96.94 102 ARG A O 1
ATOM 815 N N . VAL A 1 103 ? -2.653 -6.892 6.839 1.00 98.31 103 VAL A N 1
ATOM 816 C CA . VAL A 1 103 ? -3.515 -7.167 5.676 1.00 98.31 103 VAL A CA 1
ATOM 817 C C . VAL A 1 103 ? -4.874 -7.707 6.132 1.00 98.31 103 VAL A C 1
ATOM 819 O O . VAL A 1 103 ? -5.899 -7.317 5.565 1.00 98.31 103 VAL A O 1
ATOM 822 N N . LYS A 1 104 ? -4.912 -8.521 7.198 1.00 98.31 104 LYS A N 1
ATOM 823 C CA . LYS A 1 104 ? -6.169 -8.961 7.825 1.00 98.31 104 LYS A CA 1
ATOM 824 C C . LYS A 1 104 ? -7.000 -7.759 8.255 1.00 98.31 104 LYS A C 1
ATOM 826 O O . LYS A 1 104 ? -8.160 -7.655 7.871 1.00 98.31 104 LYS A O 1
ATOM 831 N N . VAL A 1 105 ? -6.401 -6.836 9.003 1.00 98.19 105 VAL A N 1
ATOM 832 C CA . VAL A 1 105 ? -7.131 -5.724 9.620 1.00 98.19 105 VAL A CA 1
ATOM 833 C C . VAL A 1 105 ? -7.444 -4.609 8.619 1.00 98.19 105 VAL A C 1
ATOM 835 O O . VAL A 1 105 ? -8.604 -4.245 8.436 1.00 98.19 105 VAL A O 1
ATOM 838 N N . GLU A 1 106 ? -6.438 -4.082 7.922 1.00 98.12 106 GLU A N 1
ATOM 839 C CA . GLU A 1 106 ? -6.579 -2.865 7.110 1.00 98.12 106 GLU A CA 1
ATOM 840 C C . GLU A 1 106 ? -7.136 -3.101 5.708 1.00 98.12 106 GLU A C 1
ATOM 842 O O . GLU A 1 106 ? -7.724 -2.189 5.110 1.00 98.12 106 GLU A O 1
ATOM 847 N N . ALA A 1 107 ? -6.900 -4.294 5.151 1.00 98.25 107 ALA A N 1
ATOM 848 C CA . ALA A 1 107 ? -7.279 -4.602 3.782 1.00 98.25 107 ALA A CA 1
ATOM 849 C C . ALA A 1 107 ? -8.547 -5.450 3.715 1.00 98.25 107 ALA A C 1
ATOM 851 O O . ALA A 1 107 ? -9.499 -5.045 3.041 1.00 98.25 107 ALA A O 1
ATOM 852 N N . LEU A 1 108 ? -8.572 -6.585 4.415 1.00 98.56 108 LEU A N 1
ATOM 853 C CA . LEU A 1 108 ? -9.683 -7.535 4.395 1.00 98.56 108 LEU A CA 1
ATOM 854 C C . LEU A 1 108 ? -10.836 -7.066 5.296 1.00 98.56 108 LEU A C 1
ATOM 856 O O . LEU A 1 108 ? -11.908 -6.714 4.793 1.00 98.56 108 LEU A O 1
ATOM 860 N N . LEU A 1 109 ? -10.610 -6.991 6.609 1.00 98.06 109 LEU A N 1
ATOM 861 C CA . LEU A 1 109 ? -11.654 -6.701 7.592 1.00 98.06 109 LEU A CA 1
ATOM 862 C C . LEU A 1 109 ? -12.206 -5.284 7.440 1.00 98.06 109 LEU A C 1
ATOM 864 O O . LEU A 1 109 ? -13.409 -5.146 7.223 1.00 98.06 109 LEU A O 1
ATOM 868 N N . ALA A 1 110 ? -11.356 -4.250 7.414 1.00 98.19 110 ALA A N 1
ATOM 869 C CA . ALA A 1 110 ? -11.811 -2.864 7.261 1.00 98.19 110 ALA A CA 1
ATOM 870 C C . ALA A 1 110 ? -12.689 -2.650 6.015 1.00 98.19 110 ALA A C 1
ATOM 872 O O . ALA A 1 110 ? -13.681 -1.922 6.059 1.00 98.19 110 ALA A O 1
ATOM 873 N N . THR A 1 111 ? -12.370 -3.310 4.899 1.00 98.31 111 THR A N 1
ATOM 874 C CA . THR A 1 111 ? -13.176 -3.206 3.673 1.00 98.31 111 THR A CA 1
ATOM 875 C C . THR A 1 111 ? -14.471 -4.010 3.774 1.00 98.31 111 THR A C 1
ATOM 877 O O . THR A 1 111 ? -15.525 -3.522 3.366 1.00 98.31 111 THR A O 1
ATOM 880 N N . SER A 1 112 ? -14.422 -5.230 4.319 1.00 97.75 112 SER A N 1
ATOM 881 C CA . SER A 1 112 ? -15.609 -6.093 4.458 1.00 97.75 112 SER A CA 1
ATOM 882 C C . SER A 1 112 ? -16.656 -5.486 5.398 1.00 97.75 112 SER A C 1
ATOM 884 O O . SER A 1 112 ? -17.844 -5.451 5.064 1.00 97.75 112 SER A O 1
ATOM 886 N N . MET A 1 113 ? -16.195 -4.878 6.494 1.00 96.75 113 MET A N 1
ATOM 887 C CA . MET A 1 113 ? -17.008 -4.178 7.490 1.00 96.75 113 MET A CA 1
ATOM 888 C C . MET A 1 113 ? -17.477 -2.794 7.012 1.00 96.75 113 MET A C 1
ATOM 890 O O . MET A 1 113 ? -18.281 -2.147 7.675 1.00 96.75 113 MET A O 1
ATOM 894 N N . GLY A 1 114 ? -17.018 -2.324 5.846 1.00 97.19 114 GLY A N 1
ATOM 895 C CA . GLY A 1 114 ? -17.411 -1.026 5.293 1.00 97.19 114 GLY A CA 1
ATOM 896 C C . GLY A 1 114 ? -16.762 0.181 5.977 1.00 97.19 114 GLY A C 1
ATOM 897 O O . GLY A 1 114 ? -17.210 1.302 5.755 1.00 97.19 114 GLY A O 1
ATOM 898 N N . LEU A 1 115 ? -15.695 -0.029 6.752 1.00 97.75 115 LEU A N 1
ATOM 899 C CA . LEU A 1 115 ? -14.894 1.034 7.369 1.00 97.75 115 LEU A CA 1
ATOM 900 C C . LEU A 1 115 ? -14.075 1.824 6.332 1.00 97.75 115 LEU A C 1
ATOM 902 O O . LEU A 1 115 ? -13.634 2.943 6.595 1.00 97.75 115 LEU A O 1
ATOM 906 N N . ARG A 1 116 ? -13.891 1.259 5.130 1.00 97.62 116 ARG A N 1
ATOM 907 C CA . ARG A 1 116 ? -13.378 1.950 3.938 1.00 97.62 116 ARG A CA 1
ATOM 908 C C . ARG A 1 116 ? -14.026 1.424 2.651 1.00 97.62 116 ARG A C 1
ATOM 910 O O . ARG A 1 116 ? -14.416 0.258 2.605 1.00 97.62 116 ARG A O 1
ATOM 917 N N . PRO A 1 117 ? -14.097 2.228 1.570 1.00 98.06 117 PRO A N 1
ATOM 918 C CA . PRO A 1 117 ? -14.727 1.791 0.320 1.00 98.06 117 PRO A CA 1
ATOM 919 C C . PRO A 1 117 ? -13.918 0.722 -0.427 1.00 98.06 117 PRO A C 1
ATOM 921 O O . PRO A 1 117 ? -14.488 -0.173 -1.057 1.00 98.06 117 PRO A O 1
ATOM 924 N N . SER A 1 118 ? -12.589 0.847 -0.399 1.00 98.56 118 SER A N 1
ATOM 925 C CA . SER A 1 118 ? -11.654 -0.128 -0.955 1.00 98.56 118 SER A CA 1
ATOM 926 C C . SER A 1 118 ? -10.315 -0.086 -0.233 1.00 98.56 118 SER A C 1
ATOM 928 O O . SER A 1 118 ? -9.961 0.937 0.358 1.00 98.56 118 SER A O 1
ATOM 930 N N . SER A 1 119 ? -9.569 -1.179 -0.331 1.00 98.25 119 SER A N 1
ATOM 931 C CA . SER A 1 119 ? -8.183 -1.294 0.111 1.00 98.25 119 SER A CA 1
ATOM 932 C C . SER A 1 119 ? -7.276 -1.725 -1.040 1.00 98.25 119 SER A C 1
ATOM 934 O O . SER A 1 119 ? -7.746 -2.130 -2.107 1.00 98.25 119 SER A O 1
ATOM 936 N N . GLN A 1 120 ? -5.970 -1.604 -0.823 1.00 97.88 120 GLN A N 1
ATOM 937 C CA . GLN A 1 120 ? -4.925 -1.983 -1.764 1.00 97.88 120 GLN A CA 1
ATOM 938 C C . GLN A 1 120 ? -3.902 -2.855 -1.036 1.00 97.88 120 GLN A C 1
ATOM 940 O O . GLN A 1 120 ? -3.467 -2.494 0.054 1.00 97.88 120 GLN A O 1
ATOM 945 N N . VAL A 1 121 ? -3.511 -3.965 -1.659 1.00 98.00 121 VAL A N 1
ATOM 946 C CA . VAL A 1 121 ? -2.413 -4.838 -1.227 1.00 98.00 121 VAL A CA 1
ATOM 947 C C . VAL A 1 121 ? -1.427 -4.967 -2.386 1.00 98.00 121 VAL A C 1
ATOM 949 O O . VAL A 1 121 ? -1.806 -5.342 -3.492 1.00 98.00 121 VAL A O 1
ATOM 952 N N . THR A 1 122 ? -0.165 -4.636 -2.160 1.00 96.75 122 THR A N 1
ATOM 953 C CA . THR A 1 122 ? 0.913 -4.718 -3.150 1.00 96.75 122 THR A CA 1
ATOM 954 C C . THR A 1 122 ? 1.609 -6.065 -3.031 1.00 96.75 122 THR A C 1
ATOM 956 O O . THR A 1 122 ? 2.278 -6.345 -2.040 1.00 96.75 122 THR A O 1
ATOM 959 N N . ILE A 1 123 ? 1.486 -6.908 -4.048 1.00 97.31 123 ILE A N 1
ATOM 960 C CA . ILE A 1 123 ? 2.104 -8.234 -4.071 1.00 97.31 123 ILE A CA 1
ATOM 961 C C . ILE A 1 123 ? 3.355 -8.224 -4.975 1.00 97.31 123 ILE A C 1
ATOM 963 O O . ILE A 1 123 ? 3.347 -7.565 -6.020 1.00 97.31 123 ILE A O 1
ATOM 967 N N . PRO A 1 124 ? 4.451 -8.892 -4.566 1.00 97.12 124 PRO A N 1
ATOM 968 C CA . PRO A 1 124 ? 4.532 -9.791 -3.416 1.00 97.12 124 PRO A CA 1
ATOM 969 C C . PRO A 1 124 ? 4.873 -9.098 -2.083 1.00 97.12 124 PRO A C 1
ATOM 971 O O . PRO A 1 124 ? 4.836 -9.769 -1.063 1.00 97.12 124 PRO A O 1
ATOM 974 N N . ALA A 1 125 ? 5.190 -7.792 -2.052 1.00 92.50 125 ALA A N 1
ATOM 975 C CA . ALA A 1 125 ? 5.683 -7.083 -0.850 1.00 92.50 125 ALA A CA 1
ATOM 976 C C . ALA A 1 125 ? 4.894 -7.349 0.431 1.00 92.50 125 ALA A C 1
ATOM 978 O O . ALA A 1 125 ? 5.466 -7.437 1.512 1.00 92.50 125 ALA A O 1
ATOM 979 N N . GLU A 1 126 ? 3.576 -7.404 0.295 1.00 95.69 126 GLU A N 1
ATOM 980 C CA . GLU A 1 126 ? 2.639 -7.471 1.405 1.00 95.69 126 GLU A CA 1
ATOM 981 C C . GLU A 1 126 ? 2.119 -8.901 1.632 1.00 95.69 126 GLU A C 1
ATOM 983 O O . GLU A 1 126 ? 1.096 -9.092 2.286 1.00 95.69 126 GLU A O 1
ATOM 988 N N . LEU A 1 127 ? 2.836 -9.905 1.115 1.00 97.19 127 LEU A N 1
ATOM 989 C CA . LEU A 1 127 ? 2.681 -11.314 1.473 1.00 97.19 127 LEU A CA 1
ATOM 990 C C . LEU A 1 127 ? 3.742 -11.708 2.519 1.00 97.19 127 LEU A C 1
ATOM 992 O O . LEU A 1 127 ? 4.870 -11.212 2.438 1.00 97.19 127 LEU A O 1
ATOM 996 N N . PRO A 1 128 ? 3.443 -12.628 3.458 1.00 96.81 128 PRO A N 1
ATOM 997 C CA . PRO A 1 128 ? 4.423 -13.119 4.435 1.00 96.81 128 PRO A CA 1
ATOM 998 C C . PRO A 1 128 ? 5.757 -13.580 3.817 1.00 96.81 128 PRO A C 1
ATOM 1000 O O . PRO A 1 128 ? 6.826 -13.178 4.279 1.00 96.81 128 PRO A O 1
ATOM 1003 N N . GLY A 1 129 ? 5.710 -14.350 2.723 1.00 94.50 129 GLY A N 1
ATOM 1004 C CA . GLY A 1 129 ? 6.878 -14.813 1.960 1.00 94.50 129 GLY A CA 1
ATOM 1005 C C . GLY A 1 129 ? 7.383 -13.846 0.879 1.00 94.50 129 GLY A C 1
ATOM 1006 O O . GLY A 1 129 ? 8.226 -14.213 0.055 1.00 94.50 129 GLY A O 1
ATOM 1007 N N . GLY A 1 130 ? 6.899 -12.603 0.853 1.00 94.31 130 GLY A N 1
ATOM 1008 C CA . GLY A 1 130 ? 7.090 -11.690 -0.272 1.00 94.31 130 GLY A CA 1
ATOM 1009 C C . GLY A 1 130 ? 8.546 -11.401 -0.633 1.00 94.31 130 GLY A C 1
ATOM 1010 O O . GLY A 1 130 ? 8.932 -11.374 -1.804 1.00 94.31 130 GLY A O 1
ATOM 1011 N N . ALA A 1 131 ? 9.394 -11.235 0.385 1.00 90.19 131 ALA A N 1
ATOM 1012 C CA . ALA A 1 131 ? 10.812 -10.957 0.188 1.00 90.19 131 ALA A CA 1
ATOM 1013 C C . ALA A 1 131 ? 11.580 -12.149 -0.414 1.00 90.19 131 ALA A C 1
ATOM 1015 O O . ALA A 1 131 ? 12.533 -11.933 -1.164 1.00 90.19 131 ALA A O 1
ATOM 1016 N N . SER A 1 132 ? 11.217 -13.393 -0.078 1.00 95.12 132 SER A N 1
ATOM 1017 C CA . SER A 1 132 ? 11.810 -14.593 -0.692 1.00 95.12 132 SER A CA 1
ATOM 1018 C C . SER A 1 132 ? 11.356 -14.767 -2.133 1.00 95.12 132 SER A C 1
ATOM 1020 O O . SER A 1 132 ? 12.210 -14.977 -2.988 1.00 95.12 132 SER A O 1
ATOM 1022 N N . MET A 1 133 ? 10.063 -14.573 -2.407 1.00 96.44 133 MET A N 1
ATOM 1023 C CA . MET A 1 133 ? 9.508 -14.637 -3.764 1.00 96.44 133 MET A CA 1
ATOM 1024 C C . MET A 1 133 ? 10.208 -13.645 -4.700 1.00 96.44 133 MET A C 1
ATOM 1026 O O . MET A 1 133 ? 10.641 -14.006 -5.791 1.00 96.44 133 MET A O 1
ATOM 1030 N N . GLY A 1 134 ? 10.408 -12.401 -4.244 1.00 91.81 134 GLY A N 1
ATOM 1031 C CA . GLY A 1 134 ? 11.152 -11.401 -5.009 1.00 91.81 134 GLY A CA 1
ATOM 1032 C C . GLY A 1 134 ? 12.583 -11.849 -5.335 1.00 91.81 134 GLY A C 1
ATOM 1033 O O . GLY A 1 134 ? 13.002 -11.776 -6.489 1.00 91.81 134 GLY A O 1
ATOM 1034 N N . ARG A 1 135 ? 13.328 -12.364 -4.345 1.00 92.69 135 ARG A N 1
ATOM 1035 C CA . ARG A 1 135 ? 14.700 -12.864 -4.563 1.00 92.69 135 ARG A CA 1
ATOM 1036 C C . ARG A 1 135 ? 14.754 -14.023 -5.555 1.00 92.69 135 ARG A C 1
ATOM 1038 O O . ARG A 1 135 ? 15.691 -14.089 -6.346 1.00 92.69 135 ARG A O 1
ATOM 1045 N N . GLU A 1 136 ? 13.776 -14.920 -5.507 1.00 96.19 136 GLU A N 1
ATOM 1046 C CA . GLU A 1 136 ? 13.691 -16.052 -6.428 1.00 96.19 136 GLU A CA 1
ATOM 1047 C C . GLU A 1 136 ? 13.463 -15.588 -7.871 1.00 96.19 136 GLU A C 1
ATOM 1049 O O . GLU A 1 136 ? 14.196 -16.004 -8.773 1.00 96.19 136 GLU A O 1
ATOM 1054 N N . ILE A 1 137 ? 12.511 -14.675 -8.090 1.00 94.56 137 ILE A N 1
ATOM 1055 C CA . ILE A 1 137 ? 12.260 -14.088 -9.414 1.00 94.56 137 ILE A CA 1
ATOM 1056 C C . ILE A 1 137 ? 13.527 -13.418 -9.951 1.00 94.56 137 ILE A C 1
ATOM 1058 O O . ILE A 1 137 ? 13.903 -13.652 -11.099 1.00 94.56 137 ILE A O 1
ATOM 1062 N N . ASP A 1 138 ? 14.216 -12.632 -9.123 1.00 89.62 138 ASP A N 1
ATOM 1063 C CA . ASP A 1 138 ? 15.469 -11.974 -9.498 1.00 89.62 138 ASP A CA 1
ATOM 1064 C C . ASP A 1 138 ? 16.541 -12.966 -9.942 1.00 89.62 138 ASP A C 1
ATOM 1066 O O . ASP A 1 138 ? 17.164 -12.792 -10.991 1.00 89.62 138 ASP A O 1
ATOM 1070 N N . GLN A 1 139 ? 16.745 -14.026 -9.158 1.00 95.38 139 GLN A N 1
ATOM 1071 C CA . GLN A 1 139 ? 17.734 -15.053 -9.460 1.00 95.38 139 GLN A CA 1
ATOM 1072 C C . GLN A 1 139 ? 17.430 -15.746 -10.793 1.00 95.38 139 GLN A C 1
ATOM 1074 O O . GLN A 1 139 ? 18.343 -15.979 -11.587 1.00 95.38 139 GLN A O 1
ATOM 1079 N N . ARG A 1 140 ? 16.152 -16.043 -11.060 1.00 97.25 140 ARG A N 1
ATOM 1080 C CA . ARG A 1 140 ? 15.702 -16.691 -12.300 1.00 97.25 140 ARG A CA 1
ATOM 1081 C C . ARG A 1 140 ? 15.739 -15.747 -13.506 1.00 97.25 140 ARG A C 1
ATOM 1083 O O . ARG A 1 140 ? 15.990 -16.197 -14.620 1.00 97.25 140 ARG A O 1
ATOM 1090 N N . ALA A 1 141 ? 15.529 -14.448 -13.302 1.00 93.75 141 ALA A N 1
ATOM 1091 C CA . ALA A 1 141 ? 15.540 -13.448 -14.368 1.00 93.75 141 ALA A CA 1
ATOM 1092 C C . ALA A 1 141 ? 16.949 -12.969 -14.755 1.00 93.75 141 ALA A C 1
ATOM 1094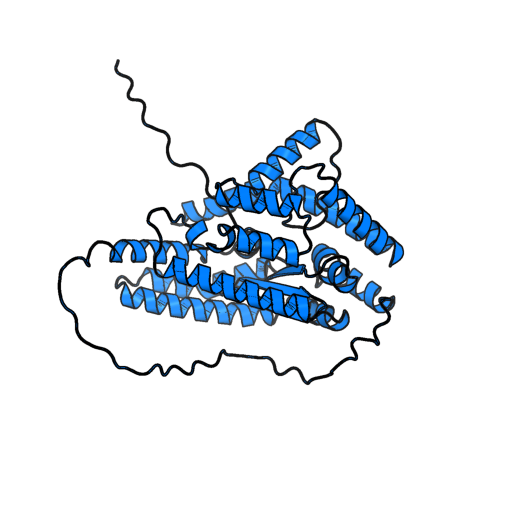 O O . ALA A 1 141 ? 17.136 -12.472 -15.870 1.00 93.75 141 ALA A O 1
ATOM 1095 N N . LEU A 1 142 ? 17.937 -13.106 -13.862 1.00 92.69 142 LEU A N 1
ATOM 1096 C CA . LEU A 1 142 ? 19.292 -12.578 -14.041 1.00 92.69 142 LEU A CA 1
ATOM 1097 C C . LEU A 1 142 ? 19.950 -12.957 -15.384 1.00 92.69 142 LEU A C 1
ATOM 1099 O O . LEU A 1 142 ? 20.455 -12.047 -16.042 1.00 92.69 142 LEU A O 1
ATOM 1103 N N . PRO A 1 143 ? 19.915 -14.220 -15.861 1.00 94.81 143 PRO A N 1
ATOM 1104 C CA . PRO A 1 143 ? 20.537 -14.575 -17.140 1.00 94.81 143 PRO A CA 1
ATOM 1105 C C . PRO A 1 143 ? 19.973 -13.776 -18.322 1.00 94.81 143 PRO A C 1
ATOM 1107 O O . PRO A 1 143 ? 20.726 -13.291 -19.164 1.00 94.81 143 PRO A O 1
ATOM 1110 N N . HIS A 1 144 ? 18.655 -13.564 -18.348 1.00 93.88 144 HIS A N 1
ATOM 1111 C CA . HIS A 1 144 ? 17.989 -12.801 -19.404 1.00 93.88 144 HIS A CA 1
ATOM 1112 C C . HIS A 1 144 ? 18.315 -11.305 -19.336 1.00 93.88 144 HIS A C 1
ATOM 1114 O O . HIS A 1 144 ? 18.370 -10.615 -20.352 1.00 93.88 144 HIS A O 1
ATOM 1120 N N . LEU A 1 145 ? 18.536 -10.780 -18.131 1.00 90.00 145 LEU A N 1
ATOM 1121 C CA . LEU A 1 145 ? 18.936 -9.390 -17.929 1.00 90.00 145 LEU A CA 1
ATOM 1122 C C . LEU A 1 145 ? 20.377 -9.145 -18.391 1.00 90.00 145 LEU A C 1
ATOM 1124 O O . LEU A 1 145 ? 20.642 -8.125 -19.029 1.00 90.00 145 LEU A O 1
ATOM 1128 N N . GLU A 1 146 ? 21.291 -10.077 -18.112 1.00 90.81 146 GLU A N 1
ATOM 1129 C CA . GLU A 1 146 ? 22.671 -10.022 -18.610 1.00 90.81 146 GLU A CA 1
ATOM 1130 C C . GLU A 1 146 ? 22.729 -10.144 -20.140 1.00 90.81 146 GLU A C 1
ATOM 1132 O O . GLU A 1 146 ? 23.468 -9.403 -20.791 1.00 90.81 146 GLU A O 1
ATOM 1137 N N . GLU A 1 147 ? 21.877 -10.981 -20.739 1.00 92.56 147 GLU A N 1
ATOM 1138 C CA . GLU A 1 147 ? 21.740 -11.068 -22.196 1.00 92.56 147 GLU A CA 1
ATOM 1139 C C . GLU A 1 147 ? 21.365 -9.707 -22.806 1.00 92.56 147 GLU A C 1
ATOM 1141 O O . GLU A 1 147 ? 22.048 -9.227 -23.711 1.00 92.56 147 GLU A O 1
ATOM 1146 N N . VAL A 1 148 ? 20.354 -9.014 -22.266 1.00 91.94 148 VAL A N 1
ATOM 1147 C CA . VAL A 1 148 ? 19.950 -7.686 -22.766 1.00 91.94 148 VAL A CA 1
ATOM 1148 C C . VAL A 1 148 ? 21.086 -6.662 -22.688 1.00 91.94 148 VAL A C 1
ATOM 1150 O O . VAL A 1 148 ? 21.220 -5.837 -23.597 1.00 91.94 148 VAL A O 1
ATOM 1153 N N . LYS A 1 149 ? 21.913 -6.697 -21.632 1.00 87.12 149 LYS A N 1
ATOM 1154 C CA . LYS A 1 149 ? 23.065 -5.787 -21.482 1.00 87.12 149 LYS A CA 1
ATOM 1155 C C . LYS A 1 149 ? 24.086 -5.964 -22.602 1.00 87.12 149 LYS A C 1
ATOM 1157 O O . LYS A 1 149 ? 24.668 -4.975 -23.045 1.00 87.12 149 LYS A O 1
ATOM 1162 N N . SER A 1 150 ? 24.274 -7.198 -23.066 1.00 92.25 150 SER A N 1
ATOM 1163 C CA . SER A 1 150 ? 25.242 -7.525 -24.118 1.00 92.25 150 SER A CA 1
ATOM 1164 C C . SER A 1 150 ? 24.829 -7.043 -25.517 1.00 92.25 150 SER A C 1
ATOM 1166 O O . SER A 1 150 ? 25.682 -6.874 -26.386 1.00 92.25 150 SER A O 1
ATOM 1168 N N . ILE A 1 151 ? 23.540 -6.757 -25.740 1.00 92.75 151 ILE A N 1
ATOM 1169 C CA . ILE A 1 151 ? 23.027 -6.315 -27.043 1.00 92.75 151 ILE A CA 1
ATOM 1170 C C . ILE A 1 151 ? 23.358 -4.838 -27.253 1.00 92.75 151 ILE A C 1
ATOM 1172 O O . ILE A 1 151 ? 22.868 -3.989 -26.510 1.00 92.75 151 ILE A O 1
ATOM 1176 N N . LEU A 1 152 ? 24.153 -4.516 -28.274 1.00 92.06 152 LEU A N 1
ATOM 1177 C CA . LEU A 1 152 ? 24.534 -3.135 -28.603 1.00 92.06 152 LEU A CA 1
ATOM 1178 C C . LEU A 1 152 ? 23.489 -2.429 -29.478 1.00 92.06 152 LEU A C 1
ATOM 1180 O O . LEU A 1 152 ? 23.234 -1.238 -29.299 1.00 92.06 152 LEU A O 1
ATOM 1184 N N . GLU A 1 153 ? 22.852 -3.167 -30.390 1.00 93.75 153 GLU A N 1
ATOM 1185 C CA . GLU A 1 153 ? 21.907 -2.614 -31.358 1.00 93.75 153 GLU A CA 1
ATOM 1186 C C . GLU A 1 153 ? 20.603 -2.142 -30.686 1.00 93.75 153 GLU A C 1
ATOM 1188 O O . GLU A 1 153 ? 19.858 -2.961 -30.134 1.00 93.75 153 GLU A O 1
ATOM 1193 N N . PRO A 1 154 ? 20.241 -0.843 -30.758 1.00 87.75 154 PRO A N 1
ATOM 1194 C CA . PRO A 1 154 ? 19.112 -0.294 -30.002 1.00 87.75 154 PRO A CA 1
ATOM 1195 C C . PRO A 1 154 ? 17.765 -0.969 -30.290 1.00 87.75 154 PRO A C 1
ATOM 1197 O O . PRO A 1 154 ? 16.960 -1.191 -29.385 1.00 87.75 154 PRO A O 1
ATOM 1200 N N . ARG A 1 155 ? 17.493 -1.312 -31.556 1.00 91.06 155 ARG A N 1
ATOM 1201 C CA . ARG A 1 155 ? 16.230 -1.964 -31.948 1.00 91.06 155 ARG A CA 1
ATOM 1202 C C . ARG A 1 155 ? 16.136 -3.390 -31.414 1.00 91.06 155 ARG A C 1
ATOM 1204 O O . ARG A 1 155 ? 15.059 -3.812 -30.994 1.00 91.06 155 ARG A O 1
ATOM 1211 N N . GLU A 1 156 ? 17.243 -4.122 -31.437 1.00 92.25 156 GLU A N 1
ATOM 1212 C CA . GLU A 1 156 ? 17.319 -5.490 -30.922 1.00 92.25 156 GLU A CA 1
ATOM 1213 C C . GLU A 1 156 ? 17.237 -5.495 -29.399 1.00 92.25 156 GLU A C 1
ATOM 1215 O O . GLU A 1 156 ? 16.442 -6.242 -28.832 1.00 92.25 156 GLU A O 1
ATOM 1220 N N . ARG A 1 157 ? 17.932 -4.561 -28.743 1.00 89.75 157 ARG A N 1
ATOM 1221 C CA . ARG A 1 157 ? 17.860 -4.348 -27.297 1.00 89.75 157 ARG A CA 1
ATOM 1222 C C . ARG A 1 157 ? 16.432 -4.047 -26.843 1.00 89.75 157 ARG A C 1
ATOM 1224 O O . ARG A 1 157 ? 15.964 -4.637 -25.874 1.00 89.75 157 ARG A O 1
ATOM 1231 N N . LEU A 1 158 ? 15.691 -3.196 -27.561 1.00 88.12 158 LEU A N 1
ATOM 1232 C CA . LEU A 1 158 ? 14.277 -2.934 -27.261 1.00 88.12 158 LEU A CA 1
ATOM 1233 C C . LEU A 1 158 ? 13.404 -4.191 -27.380 1.00 88.12 158 LEU A C 1
ATOM 1235 O O . LEU A 1 158 ? 12.534 -4.404 -26.535 1.00 88.12 158 LEU A O 1
ATOM 1239 N N . LYS A 1 159 ? 13.621 -5.031 -28.401 1.00 92.19 159 LYS A N 1
ATOM 1240 C CA . LYS A 1 159 ? 12.909 -6.315 -28.531 1.00 92.19 159 LYS A CA 1
ATOM 1241 C C . LYS A 1 159 ? 13.249 -7.254 -27.373 1.00 92.19 159 LYS A C 1
ATOM 1243 O O . LYS A 1 159 ? 12.335 -7.827 -26.783 1.00 92.19 159 LYS A O 1
ATOM 1248 N N . ALA A 1 160 ? 14.524 -7.358 -27.012 1.00 92.69 160 ALA A N 1
ATOM 1249 C CA . ALA A 1 160 ? 14.984 -8.193 -25.909 1.00 92.69 160 ALA A CA 1
ATOM 1250 C C . ALA A 1 160 ? 14.430 -7.713 -24.556 1.00 92.69 160 ALA A C 1
ATOM 1252 O O . ALA A 1 160 ? 13.935 -8.520 -23.777 1.00 92.69 160 ALA A O 1
ATOM 1253 N N . ILE A 1 161 ? 14.353 -6.396 -24.326 1.00 89.25 161 ILE A N 1
ATOM 1254 C CA . ILE A 1 161 ? 13.664 -5.798 -23.169 1.00 89.25 161 ILE A CA 1
ATOM 1255 C C . ILE A 1 161 ? 12.198 -6.249 -23.091 1.00 89.25 161 ILE A C 1
ATOM 1257 O O . ILE A 1 161 ? 11.705 -6.570 -22.010 1.00 89.25 161 ILE A O 1
ATOM 1261 N N . GLN A 1 162 ? 11.476 -6.275 -24.216 1.00 91.69 162 GLN A N 1
ATOM 1262 C CA . GLN A 1 162 ? 10.096 -6.776 -24.231 1.00 91.69 162 GLN A CA 1
ATOM 1263 C C . GLN A 1 162 ? 10.034 -8.282 -23.947 1.00 91.69 162 GLN A C 1
ATOM 1265 O O . GLN A 1 162 ? 9.098 -8.730 -23.290 1.00 91.69 162 GLN A O 1
ATOM 1270 N N . GLY A 1 163 ? 11.029 -9.048 -24.402 1.00 95.00 163 GLY A N 1
ATOM 1271 C CA . GLY A 1 163 ? 11.205 -10.456 -24.043 1.00 95.00 163 GLY A CA 1
ATOM 1272 C C . GLY A 1 163 ? 11.368 -10.643 -22.534 1.00 95.00 163 GLY A C 1
ATOM 1273 O O . GLY A 1 163 ? 10.579 -11.358 -21.923 1.00 95.00 163 GLY A O 1
ATOM 1274 N N . VAL A 1 164 ? 12.299 -9.913 -21.915 1.00 94.56 164 VAL A N 1
ATOM 1275 C CA . VAL A 1 164 ? 12.534 -9.942 -20.462 1.00 94.56 164 VAL A CA 1
ATOM 1276 C C . VAL A 1 164 ? 11.280 -9.577 -19.675 1.00 94.56 164 VAL A C 1
ATOM 1278 O O . VAL A 1 164 ? 10.973 -10.234 -18.688 1.00 94.56 164 VAL A O 1
ATOM 1281 N N . LYS A 1 165 ? 10.502 -8.579 -20.112 1.00 93.06 165 LYS A N 1
ATOM 1282 C CA . LYS A 1 165 ? 9.228 -8.241 -19.451 1.00 93.06 165 LYS A CA 1
ATOM 1283 C C . LYS A 1 165 ? 8.246 -9.412 -19.428 1.00 93.06 165 LYS A C 1
ATOM 1285 O O . LYS A 1 165 ? 7.596 -9.612 -18.410 1.00 93.06 165 LYS A O 1
ATOM 1290 N N . LYS A 1 166 ? 8.147 -10.175 -20.521 1.00 96.06 166 LYS A N 1
ATOM 1291 C CA . LYS A 1 166 ? 7.291 -11.371 -20.580 1.00 96.06 166 LYS A CA 1
ATOM 1292 C C . LYS A 1 166 ? 7.808 -12.481 -19.672 1.00 96.06 166 LYS A C 1
ATOM 1294 O O . LYS A 1 166 ? 7.008 -13.105 -18.990 1.00 96.06 166 LYS A O 1
ATOM 1299 N N . VAL A 1 167 ? 9.126 -12.693 -19.641 1.00 96.56 167 VAL A N 1
ATOM 1300 C CA . VAL A 1 167 ? 9.751 -13.659 -18.724 1.00 96.56 167 VAL A CA 1
ATOM 1301 C C . VAL A 1 167 ? 9.450 -13.286 -17.275 1.00 96.56 167 VAL A C 1
ATOM 1303 O O . VAL A 1 167 ? 8.973 -14.121 -16.523 1.00 96.56 167 VAL A O 1
ATOM 1306 N N . LEU A 1 168 ? 9.655 -12.024 -16.897 1.00 95.19 168 LEU A N 1
ATOM 1307 C CA . LEU A 1 168 ? 9.368 -11.530 -15.551 1.00 95.19 168 LEU A CA 1
ATOM 1308 C C . LEU A 1 168 ? 7.896 -11.719 -15.153 1.00 95.19 168 LEU A C 1
ATOM 1310 O O . LEU A 1 168 ? 7.639 -12.115 -14.024 1.00 95.19 168 LEU A O 1
ATOM 1314 N N . ALA A 1 169 ? 6.958 -11.477 -16.074 1.00 95.94 169 ALA A N 1
ATOM 1315 C CA . ALA A 1 169 ? 5.535 -11.725 -15.836 1.00 95.94 169 ALA A CA 1
ATOM 1316 C C . ALA A 1 169 ? 5.237 -13.220 -15.618 1.00 95.94 169 ALA A C 1
ATOM 1318 O O . ALA A 1 169 ? 4.575 -13.569 -14.650 1.00 95.94 169 ALA A O 1
ATOM 1319 N N . SER A 1 170 ? 5.803 -14.108 -16.446 1.00 97.88 170 SER A N 1
ATOM 1320 C CA . SER A 1 170 ? 5.678 -15.567 -16.264 1.00 97.88 170 SER A CA 1
ATOM 1321 C C . SER A 1 170 ? 6.240 -16.021 -14.916 1.00 97.88 170 SER A C 1
ATOM 1323 O O . SER A 1 170 ? 5.606 -16.780 -14.194 1.00 97.88 170 SER A O 1
ATOM 1325 N N . LEU A 1 171 ? 7.420 -15.515 -14.540 1.00 97.38 171 LEU A N 1
ATOM 1326 C CA . LEU A 1 171 ? 8.037 -15.822 -13.250 1.00 97.38 171 LEU A CA 1
ATOM 1327 C C . LEU A 1 171 ? 7.183 -15.333 -12.079 1.00 97.38 171 LEU A C 1
ATOM 1329 O O . LEU A 1 171 ? 7.125 -15.996 -11.050 1.00 97.38 171 LEU A O 1
ATOM 1333 N N . PHE A 1 172 ? 6.520 -14.186 -12.220 1.00 97.31 172 PHE A N 1
ATOM 1334 C CA . PHE A 1 172 ? 5.600 -13.697 -11.204 1.00 97.31 172 PHE A CA 1
ATOM 1335 C C . PHE A 1 172 ? 4.380 -14.613 -11.048 1.00 97.31 172 PHE A C 1
ATOM 1337 O O . PHE A 1 172 ? 4.031 -14.953 -9.920 1.00 97.31 172 PHE A O 1
ATOM 1344 N N . GLU A 1 173 ? 3.762 -15.046 -12.149 1.00 98.19 173 GLU A N 1
ATOM 1345 C CA . GLU A 1 173 ? 2.647 -16.004 -12.116 1.00 98.19 173 GLU A CA 1
ATOM 1346 C C . GLU A 1 173 ? 3.068 -17.316 -11.425 1.00 98.19 173 GLU A C 1
ATOM 1348 O O . GLU A 1 173 ? 2.386 -17.801 -10.524 1.00 98.19 173 GLU A O 1
ATOM 1353 N N . GLU A 1 174 ? 4.240 -17.850 -11.778 1.00 98.38 174 GLU A N 1
ATOM 1354 C CA . GLU A 1 174 ? 4.766 -19.107 -11.233 1.00 98.38 174 GLU A CA 1
ATOM 1355 C C . GLU A 1 174 ? 5.182 -19.037 -9.758 1.00 98.38 174 GLU A C 1
ATOM 1357 O O . GLU A 1 174 ? 5.042 -20.025 -9.044 1.00 98.38 174 GLU A O 1
ATOM 1362 N N . VAL A 1 175 ? 5.749 -17.914 -9.307 1.00 98.12 175 VAL A N 1
ATOM 1363 C CA . VAL A 1 175 ? 6.322 -17.795 -7.953 1.00 98.12 175 VAL A CA 1
ATOM 1364 C C . VAL A 1 175 ? 5.338 -17.152 -6.978 1.00 98.12 175 VAL A C 1
ATOM 1366 O O . VAL A 1 175 ? 5.253 -17.566 -5.826 1.00 98.12 175 VAL A O 1
ATOM 1369 N N . VAL A 1 176 ? 4.608 -16.122 -7.412 1.00 97.62 176 VAL A N 1
ATOM 1370 C CA . VAL A 1 176 ? 3.729 -15.330 -6.541 1.00 97.62 176 VAL A CA 1
ATOM 1371 C C . VAL A 1 176 ? 2.290 -15.803 -6.651 1.00 97.62 176 VAL A C 1
ATOM 1373 O O . VAL A 1 176 ? 1.689 -16.112 -5.628 1.00 97.62 176 VAL A O 1
ATOM 1376 N N . GLU A 1 177 ? 1.719 -15.885 -7.854 1.00 98.12 177 GLU A N 1
ATOM 1377 C CA . GLU A 1 177 ? 0.295 -16.244 -7.997 1.00 98.12 177 GLU A CA 1
ATOM 1378 C C . GLU A 1 177 ? 0.015 -17.718 -7.692 1.00 98.12 177 GLU A C 1
ATOM 1380 O O . GLU A 1 177 ? -1.087 -18.052 -7.265 1.00 98.12 177 GLU A O 1
ATOM 1385 N N . ALA A 1 178 ? 1.014 -18.589 -7.839 1.00 98.06 178 ALA A N 1
ATOM 1386 C CA . ALA A 1 178 ? 0.931 -19.986 -7.416 1.00 98.06 178 ALA A CA 1
ATOM 1387 C C . ALA A 1 178 ? 1.295 -20.211 -5.931 1.00 98.06 178 ALA A C 1
ATOM 1389 O O . ALA A 1 178 ? 1.349 -21.357 -5.484 1.00 98.06 178 ALA A O 1
ATOM 1390 N N . SER A 1 179 ? 1.588 -19.151 -5.164 1.00 98.50 179 SER A N 1
ATOM 1391 C CA . SER A 1 179 ? 1.972 -19.285 -3.753 1.00 98.50 179 SER A CA 1
ATOM 1392 C C . SER A 1 179 ? 0.766 -19.519 -2.830 1.00 98.50 179 SER A C 1
ATOM 1394 O O . SER A 1 179 ? -0.299 -18.927 -3.048 1.00 98.50 179 SER A O 1
ATOM 1396 N N . PRO A 1 180 ? 0.927 -20.296 -1.739 1.00 98.62 180 PRO A N 1
ATOM 1397 C CA . PRO A 1 180 ? -0.111 -20.456 -0.720 1.00 98.62 180 PRO A CA 1
ATOM 1398 C C . PRO A 1 180 ? -0.584 -19.127 -0.115 1.00 98.62 180 PRO A C 1
ATOM 1400 O O . PRO A 1 180 ? -1.759 -18.975 0.202 1.00 98.62 180 PRO A O 1
ATOM 1403 N N . GLU A 1 181 ? 0.306 -18.144 0.034 1.00 98.56 181 GLU A N 1
ATOM 1404 C CA . GLU A 1 181 ? -0.020 -16.823 0.574 1.00 98.56 181 GLU A CA 1
ATOM 1405 C C . GLU A 1 181 ? -0.932 -16.017 -0.360 1.00 98.56 181 GLU A C 1
ATOM 1407 O O . GLU A 1 181 ? -1.865 -15.348 0.096 1.00 98.56 181 GLU A O 1
ATOM 1412 N N . TYR A 1 182 ? -0.703 -16.090 -1.676 1.00 98.62 182 TYR A N 1
ATOM 1413 C CA . TYR A 1 182 ? -1.600 -15.478 -2.656 1.00 98.62 182 TYR A CA 1
ATOM 1414 C C . TYR A 1 182 ? -2.963 -16.179 -2.674 1.00 98.62 182 TYR A C 1
ATOM 1416 O O . TYR A 1 182 ? -4.002 -15.509 -2.636 1.00 98.62 182 TYR A O 1
ATOM 1424 N N . GLU A 1 183 ? -2.971 -17.516 -2.678 1.00 98.62 183 GLU A N 1
ATOM 1425 C CA . GLU A 1 183 ? -4.204 -18.303 -2.613 1.00 98.62 183 GLU A CA 1
ATOM 1426 C C . GLU A 1 183 ? -5.012 -17.981 -1.349 1.00 98.62 183 GLU A C 1
ATOM 1428 O O . GLU A 1 183 ? -6.223 -17.765 -1.441 1.00 98.62 183 GLU A O 1
ATOM 1433 N N . ALA A 1 184 ? -4.352 -17.858 -0.193 1.00 98.56 184 ALA A N 1
ATOM 1434 C CA . ALA A 1 184 ? -4.981 -17.465 1.063 1.00 98.56 184 ALA A CA 1
ATOM 1435 C C . ALA A 1 184 ? -5.594 -16.060 0.974 1.00 98.56 184 ALA A C 1
ATOM 1437 O O . ALA A 1 184 ? -6.763 -15.881 1.319 1.00 98.56 184 ALA A O 1
ATOM 1438 N N . LEU A 1 185 ? -4.866 -15.065 0.448 1.00 98.69 185 LEU A N 1
ATOM 1439 C CA . LEU A 1 185 ? -5.393 -13.706 0.266 1.00 98.69 185 LEU A CA 1
ATOM 1440 C C . LEU A 1 185 ? -6.653 -13.692 -0.619 1.00 98.69 185 LEU A C 1
ATOM 1442 O O . LEU A 1 185 ? -7.645 -13.040 -0.282 1.00 98.69 185 LEU A O 1
ATOM 1446 N N . MET A 1 186 ? -6.631 -14.412 -1.746 1.00 98.62 186 MET A N 1
ATOM 1447 C CA . MET A 1 186 ? -7.776 -14.504 -2.660 1.00 98.62 186 MET A CA 1
ATOM 1448 C C . MET A 1 186 ? -8.943 -15.284 -2.040 1.00 98.62 186 MET A C 1
ATOM 1450 O O . MET A 1 186 ? -10.106 -14.895 -2.202 1.00 98.62 186 MET A O 1
ATOM 1454 N N . GLY A 1 187 ? -8.639 -16.361 -1.314 1.00 98.38 187 GLY A N 1
ATOM 1455 C CA . GLY A 1 187 ? -9.597 -17.172 -0.569 1.00 98.38 187 GLY A CA 1
ATOM 1456 C C . GLY A 1 187 ? -10.338 -16.343 0.473 1.00 98.38 187 GLY A C 1
ATOM 1457 O O . GLY A 1 187 ? -11.567 -16.283 0.441 1.00 98.38 187 GLY A O 1
ATOM 1458 N N . TRP A 1 188 ? -9.607 -15.604 1.308 1.00 98.44 188 TRP A N 1
ATOM 1459 C CA . TRP A 1 188 ? -10.186 -14.715 2.313 1.00 98.44 188 TRP A CA 1
ATOM 1460 C C . TRP A 1 188 ? -10.995 -13.575 1.713 1.00 98.44 188 TRP A C 1
ATOM 1462 O O . TRP A 1 188 ? -12.089 -13.284 2.195 1.00 98.44 188 TRP A O 1
ATOM 1472 N N . ALA A 1 189 ? -10.519 -12.959 0.628 1.00 98.25 189 ALA A N 1
ATOM 1473 C CA . ALA A 1 189 ? -11.304 -11.953 -0.077 1.00 98.25 189 ALA A CA 1
ATOM 1474 C C . ALA A 1 189 ? -12.662 -12.523 -0.523 1.00 98.25 189 ALA A C 1
ATOM 1476 O O . ALA A 1 189 ? -13.695 -11.878 -0.350 1.00 98.25 189 ALA A O 1
ATOM 1477 N N . LYS A 1 190 ? -12.682 -13.754 -1.043 1.00 97.50 190 LYS A N 1
ATOM 1478 C CA . LYS A 1 190 ? -13.915 -14.434 -1.447 1.00 97.50 190 LYS A CA 1
ATOM 1479 C C . LYS A 1 190 ? -14.804 -14.802 -0.253 1.00 97.50 190 LYS A C 1
ATOM 1481 O O . LYS A 1 190 ? -16.006 -14.555 -0.333 1.00 97.50 190 LYS A O 1
ATOM 1486 N N . GLU A 1 191 ? -14.246 -15.383 0.813 1.00 96.88 191 GLU A N 1
ATOM 1487 C CA . GLU A 1 191 ? -14.990 -15.758 2.030 1.00 96.88 191 GLU A CA 1
ATOM 1488 C C . GLU A 1 191 ? -15.657 -14.531 2.678 1.00 96.88 191 GLU A C 1
ATOM 1490 O O . GLU A 1 191 ? -16.819 -14.596 3.067 1.00 96.88 191 GLU A O 1
ATOM 1495 N N . LEU A 1 192 ? -14.983 -13.377 2.672 1.00 96.00 192 LEU A N 1
ATOM 1496 C CA . LEU A 1 192 ? -15.508 -12.099 3.174 1.00 96.00 192 LEU A CA 1
ATOM 1497 C C . LEU A 1 192 ? -16.456 -11.377 2.195 1.00 96.00 192 LEU A C 1
ATOM 1499 O O . LEU A 1 192 ? -16.831 -10.225 2.421 1.00 96.00 192 LEU A O 1
ATOM 1503 N N . GLY A 1 193 ? -16.819 -12.003 1.071 1.00 95.94 193 GLY A N 1
ATOM 1504 C CA . GLY A 1 193 ? -17.710 -11.409 0.069 1.00 95.94 193 GLY A CA 1
ATOM 1505 C C . GLY A 1 193 ? -17.117 -10.201 -0.669 1.00 95.94 193 GLY A C 1
ATOM 1506 O O . GLY A 1 193 ? -17.851 -9.426 -1.295 1.00 95.94 193 GLY A O 1
ATOM 1507 N N . LEU A 1 194 ? -15.796 -10.026 -0.622 1.00 98.19 194 LEU A N 1
ATOM 1508 C CA . LEU A 1 194 ? -15.090 -8.960 -1.316 1.00 98.19 194 LEU A CA 1
ATOM 1509 C C . LEU A 1 194 ? -14.908 -9.299 -2.796 1.00 98.19 194 LEU A C 1
ATOM 1511 O O . LEU A 1 194 ? -14.811 -10.447 -3.231 1.00 98.19 194 LEU A O 1
ATOM 1515 N N . ARG A 1 195 ? -14.848 -8.248 -3.603 1.00 98.31 195 ARG A N 1
ATOM 1516 C CA . ARG A 1 195 ? -14.470 -8.305 -5.011 1.00 98.31 195 ARG A CA 1
ATOM 1517 C C . ARG A 1 195 ? -13.016 -7.897 -5.135 1.00 98.31 195 ARG A C 1
ATOM 1519 O O . ARG A 1 195 ? -12.562 -6.993 -4.439 1.00 98.31 195 ARG A O 1
ATOM 1526 N N . VAL A 1 196 ? -12.336 -8.510 -6.094 1.00 98.38 196 VAL A N 1
ATOM 1527 C CA . VAL A 1 196 ? -10.923 -8.262 -6.369 1.00 98.38 196 VAL A CA 1
ATOM 1528 C C . VAL A 1 196 ? -10.767 -7.571 -7.723 1.00 98.38 196 VAL A C 1
ATOM 1530 O O . VAL A 1 196 ? -11.487 -7.864 -8.682 1.00 98.38 196 VAL A O 1
ATOM 1533 N N . ASN A 1 197 ? -9.846 -6.616 -7.803 1.00 98.12 197 ASN A N 1
ATOM 1534 C CA . ASN A 1 197 ? -9.328 -6.075 -9.054 1.00 98.12 197 ASN A CA 1
ATOM 1535 C C . ASN A 1 197 ? -7.805 -6.007 -8.960 1.00 98.12 197 ASN A C 1
ATOM 1537 O O . ASN A 1 197 ? -7.269 -5.115 -8.309 1.00 98.12 197 ASN A O 1
ATOM 1541 N N . GLN A 1 198 ? -7.134 -6.944 -9.615 1.00 97.81 198 GLN A N 1
ATOM 1542 C CA . GLN A 1 198 ? -5.683 -6.996 -9.671 1.00 97.81 198 GLN A CA 1
ATOM 1543 C C . GLN A 1 198 ? -5.167 -6.174 -10.856 1.00 97.81 198 GLN A C 1
ATOM 1545 O O . GLN A 1 198 ? -5.694 -6.264 -11.965 1.00 97.81 198 GLN A O 1
ATOM 1550 N N . VAL A 1 199 ? -4.163 -5.338 -10.609 1.00 95.75 199 VAL A N 1
ATOM 1551 C CA . VAL A 1 199 ? -3.587 -4.416 -11.589 1.00 95.75 199 VAL A CA 1
ATOM 1552 C C . VAL A 1 199 ? -2.083 -4.622 -11.646 1.00 95.75 199 VAL A C 1
ATOM 1554 O O . VAL A 1 199 ? -1.385 -4.396 -10.661 1.00 95.75 199 VAL A O 1
ATOM 1557 N N . GLU A 1 200 ? -1.574 -4.988 -12.818 1.00 94.19 200 GLU A N 1
ATOM 1558 C CA . GLU A 1 200 ? -0.135 -5.025 -13.069 1.00 94.19 200 GLU A CA 1
ATOM 1559 C C . GLU A 1 200 ? 0.442 -3.598 -13.048 1.00 94.19 200 GLU A C 1
ATOM 1561 O O . GLU A 1 200 ? 0.144 -2.757 -13.905 1.00 94.19 200 GLU A O 1
ATOM 1566 N N . VAL A 1 201 ? 1.284 -3.307 -12.055 1.00 89.06 201 VAL A N 1
ATOM 1567 C CA . VAL A 1 201 ? 2.040 -2.047 -11.969 1.00 89.06 201 VAL A CA 1
ATOM 1568 C C . VAL A 1 201 ? 3.363 -2.175 -12.711 1.00 89.06 201 VAL A C 1
ATOM 1570 O O . VAL A 1 201 ? 3.808 -1.227 -13.379 1.00 89.06 201 VAL A O 1
ATOM 1573 N N . ARG A 1 202 ? 3.974 -3.349 -12.551 1.00 88.88 202 ARG A N 1
ATOM 1574 C CA . ARG A 1 202 ? 5.196 -3.859 -13.168 1.00 88.88 202 ARG A CA 1
ATOM 1575 C C . ARG A 1 202 ? 5.019 -5.363 -13.388 1.00 88.88 202 ARG A C 1
ATOM 1577 O O . ARG A 1 202 ? 4.242 -5.956 -12.648 1.00 88.88 202 ARG A O 1
ATOM 1584 N N . PRO A 1 203 ? 5.822 -5.982 -14.270 1.00 92.12 203 PRO A N 1
ATOM 1585 C CA . PRO A 1 203 ? 5.765 -7.427 -14.493 1.00 92.12 203 PRO A CA 1
ATOM 1586 C C . PRO A 1 203 ? 5.898 -8.298 -13.234 1.00 92.12 203 PRO A C 1
ATOM 1588 O O . PRO A 1 203 ? 5.498 -9.446 -13.262 1.00 92.12 203 PRO A O 1
ATOM 1591 N N . THR A 1 204 ? 6.478 -7.778 -12.147 1.00 93.81 204 THR A N 1
ATOM 1592 C CA . THR A 1 204 ? 6.683 -8.509 -10.881 1.00 93.81 204 THR A CA 1
ATOM 1593 C C . THR A 1 204 ? 6.027 -7.834 -9.677 1.00 93.81 204 THR A C 1
ATOM 1595 O O . THR A 1 204 ? 6.277 -8.214 -8.535 1.00 93.81 204 THR A O 1
ATOM 1598 N N . VAL A 1 205 ? 5.240 -6.781 -9.912 1.00 93.31 205 VAL A N 1
ATOM 1599 C CA . VAL A 1 205 ? 4.578 -6.023 -8.849 1.00 93.31 205 VAL A CA 1
ATOM 1600 C C . VAL A 1 205 ? 3.153 -5.750 -9.276 1.00 93.31 205 VAL A C 1
ATOM 1602 O O . VAL A 1 205 ? 2.901 -4.941 -10.179 1.00 93.31 205 VAL A O 1
ATOM 1605 N N . HIS A 1 206 ? 2.219 -6.412 -8.609 1.00 96.56 206 HIS A N 1
ATOM 1606 C CA . HIS A 1 206 ? 0.794 -6.227 -8.834 1.00 96.56 206 HIS A CA 1
ATOM 1607 C C . HIS A 1 206 ? 0.159 -5.539 -7.623 1.00 96.56 206 HIS A C 1
ATOM 1609 O O . HIS A 1 206 ? 0.549 -5.753 -6.478 1.00 96.56 206 HIS A O 1
ATOM 1615 N N . GLU A 1 207 ? -0.837 -4.699 -7.879 1.00 97.19 207 GLU A N 1
ATOM 1616 C CA . GLU A 1 207 ? -1.697 -4.114 -6.853 1.00 97.19 207 GLU A CA 1
ATOM 1617 C C . GLU A 1 207 ? -3.041 -4.841 -6.872 1.00 97.19 207 GLU A C 1
ATOM 1619 O O . GLU A 1 207 ? -3.755 -4.842 -7.877 1.00 97.19 207 GLU A O 1
ATOM 1624 N N . VAL A 1 208 ? -3.392 -5.460 -5.754 1.00 98.50 208 VAL A N 1
ATOM 1625 C CA . VAL A 1 208 ? -4.666 -6.131 -5.521 1.00 98.50 208 VAL A CA 1
ATOM 1626 C C . VAL A 1 208 ? -5.588 -5.155 -4.807 1.00 98.50 208 VAL A C 1
ATOM 1628 O O . VAL A 1 208 ? -5.385 -4.829 -3.639 1.00 98.50 208 VAL A O 1
ATOM 1631 N N . TYR A 1 209 ? -6.620 -4.688 -5.505 1.00 98.62 209 TYR A N 1
ATOM 1632 C CA . TYR A 1 209 ? -7.656 -3.849 -4.911 1.00 98.62 209 TYR A CA 1
ATOM 1633 C C . TYR A 1 209 ? -8.830 -4.696 -4.432 1.00 98.62 209 TYR A C 1
ATOM 1635 O O . TYR A 1 209 ? -9.439 -5.410 -5.236 1.00 98.62 209 TYR A O 1
ATOM 1643 N N . LEU A 1 210 ? -9.187 -4.564 -3.155 1.00 98.69 210 LEU A N 1
ATOM 1644 C CA . LEU A 1 210 ? -10.335 -5.236 -2.545 1.00 98.69 210 LEU A CA 1
ATOM 1645 C C . LEU A 1 210 ? -11.462 -4.227 -2.323 1.00 98.69 210 LEU A C 1
ATOM 1647 O O . LEU A 1 210 ? -11.216 -3.104 -1.887 1.00 98.69 210 LEU A O 1
ATOM 1651 N N . TYR A 1 211 ? -12.701 -4.593 -2.648 1.00 98.56 211 TYR A N 1
ATOM 1652 C CA . TYR A 1 211 ? -13.866 -3.713 -2.496 1.00 98.56 211 TYR A CA 1
ATOM 1653 C C . TYR A 1 211 ? -15.171 -4.507 -2.431 1.00 98.56 211 TYR A C 1
ATOM 1655 O O . TYR A 1 211 ? -15.306 -5.555 -3.058 1.00 98.56 211 TYR A O 1
ATOM 1663 N N . ARG A 1 212 ? -16.182 -3.980 -1.737 1.00 97.00 212 ARG A N 1
ATOM 1664 C CA . ARG A 1 212 ? -17.514 -4.608 -1.657 1.00 97.00 212 ARG A CA 1
ATOM 1665 C C . ARG A 1 212 ? -18.404 -4.219 -2.844 1.00 97.00 212 ARG A C 1
ATOM 1667 O O . ARG A 1 212 ? -18.960 -5.061 -3.562 1.00 97.00 212 ARG A O 1
ATOM 1674 N N . ASP A 1 213 ? -18.489 -2.916 -3.101 1.00 96.69 213 ASP A N 1
ATOM 1675 C CA . ASP A 1 213 ? -19.525 -2.347 -3.959 1.00 96.69 213 ASP A CA 1
ATOM 1676 C C . ASP A 1 213 ? -19.140 -2.295 -5.441 1.00 96.69 213 ASP A C 1
ATOM 1678 O O . ASP A 1 213 ? -18.039 -1.909 -5.845 1.00 96.69 213 ASP A O 1
ATOM 1682 N N . ARG A 1 214 ? -20.101 -2.626 -6.313 1.00 96.81 214 ARG A N 1
ATOM 1683 C CA . ARG A 1 214 ? -19.893 -2.579 -7.773 1.00 96.81 214 ARG A CA 1
ATOM 1684 C C . ARG A 1 214 ? -19.584 -1.167 -8.279 1.00 96.81 214 ARG A C 1
ATOM 1686 O O . ARG A 1 214 ? -18.891 -1.036 -9.289 1.00 96.81 214 ARG A O 1
ATOM 1693 N N . SER A 1 215 ? -20.116 -0.133 -7.627 1.00 97.75 215 SER A N 1
ATOM 1694 C CA . SER A 1 215 ? -19.832 1.276 -7.927 1.00 97.75 215 SER A CA 1
ATOM 1695 C C . SER A 1 215 ? -18.355 1.597 -7.705 1.00 97.75 215 SER A C 1
ATOM 1697 O O . SER A 1 215 ? -17.716 2.095 -8.633 1.00 97.75 215 SER A O 1
ATOM 1699 N N . THR A 1 216 ? -17.799 1.213 -6.552 1.00 98.00 216 THR A N 1
ATOM 1700 C CA . THR A 1 216 ? -16.370 1.348 -6.235 1.00 98.00 216 THR A CA 1
ATOM 1701 C C . THR A 1 216 ? -15.514 0.634 -7.273 1.00 98.00 216 THR A C 1
ATOM 1703 O O . THR A 1 216 ? -14.621 1.241 -7.858 1.00 98.00 216 THR A O 1
ATOM 1706 N N . GLY A 1 217 ? -15.863 -0.606 -7.631 1.00 97.69 217 GLY A N 1
ATOM 1707 C CA . GLY A 1 217 ? -15.159 -1.343 -8.684 1.00 97.69 217 GLY A CA 1
ATOM 1708 C C . GLY A 1 217 ? -15.181 -0.659 -10.057 1.00 97.69 217 GLY A C 1
ATOM 1709 O O . GLY A 1 217 ? -14.186 -0.685 -10.781 1.00 97.69 217 GLY A O 1
ATOM 1710 N N . ARG A 1 218 ? -16.299 -0.026 -10.446 1.00 98.31 218 ARG A N 1
ATOM 1711 C CA . ARG A 1 218 ? -16.370 0.757 -11.696 1.00 98.31 218 ARG A CA 1
ATOM 1712 C C . ARG A 1 218 ? -15.470 1.991 -11.637 1.00 98.31 218 ARG A C 1
ATOM 1714 O O . ARG A 1 218 ? -14.784 2.273 -12.618 1.00 98.31 218 ARG A O 1
ATOM 1721 N N . ALA A 1 219 ? -15.469 2.702 -10.512 1.00 98.38 219 ALA A N 1
ATOM 1722 C CA . ALA A 1 219 ? -14.640 3.885 -10.321 1.00 98.38 219 ALA A CA 1
ATOM 1723 C C . ALA A 1 219 ? -13.141 3.539 -10.314 1.00 98.38 219 ALA A C 1
ATOM 1725 O O . ALA A 1 219 ? -12.376 4.186 -11.029 1.00 98.38 219 ALA A O 1
ATOM 1726 N N . LEU A 1 220 ? -12.745 2.462 -9.624 1.00 97.62 220 LEU A N 1
ATOM 1727 C CA . LEU A 1 220 ? -11.378 1.929 -9.638 1.00 97.62 220 LEU A 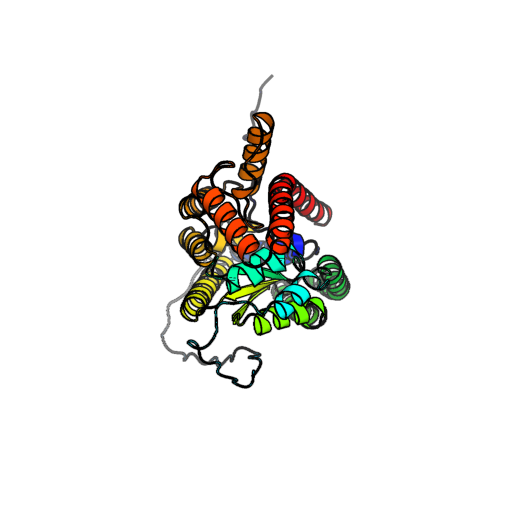CA 1
ATOM 1728 C C . LEU A 1 220 ? -10.926 1.586 -11.060 1.00 97.62 220 LEU A C 1
ATOM 1730 O O . LEU A 1 220 ? -9.901 2.085 -11.512 1.00 97.62 220 LEU A O 1
ATOM 1734 N N . ARG A 1 221 ? -11.714 0.814 -11.823 1.00 97.88 221 ARG A N 1
ATOM 1735 C CA . ARG A 1 221 ? -11.360 0.478 -13.216 1.00 97.88 221 ARG A CA 1
ATOM 1736 C C . ARG A 1 221 ? -11.212 1.713 -14.104 1.00 97.88 221 ARG A C 1
ATOM 1738 O O . ARG A 1 221 ? -10.291 1.766 -14.916 1.00 97.88 221 ARG A O 1
ATOM 1745 N N . LYS A 1 222 ? -12.085 2.715 -13.944 1.00 98.31 222 LYS A N 1
ATOM 1746 C CA . LYS A 1 222 ? -11.963 3.994 -14.661 1.00 98.31 222 LYS A CA 1
ATOM 1747 C C . LYS A 1 222 ? -10.642 4.690 -14.314 1.00 98.31 222 LYS A C 1
ATOM 1749 O O . LYS A 1 222 ? -9.932 5.112 -15.224 1.00 98.31 222 LYS A O 1
ATOM 1754 N N . LEU A 1 223 ? -10.295 4.761 -13.029 1.00 97.75 223 LEU A N 1
ATOM 1755 C CA . LEU A 1 223 ? -9.065 5.393 -12.549 1.00 97.75 223 LEU A CA 1
ATOM 1756 C C . LEU A 1 223 ? -7.796 4.649 -13.008 1.00 97.75 223 LEU A C 1
ATOM 1758 O O . LEU A 1 223 ? -6.809 5.281 -13.380 1.00 97.75 223 LEU A O 1
ATOM 1762 N N . MET A 1 224 ? -7.829 3.315 -13.059 1.00 96.88 224 MET A N 1
ATOM 1763 C CA . MET A 1 224 ? -6.734 2.498 -13.603 1.00 96.88 224 MET A CA 1
ATOM 1764 C C . MET A 1 224 ? -6.594 2.651 -15.123 1.00 96.88 224 MET A C 1
ATOM 1766 O O . MET A 1 224 ? -5.485 2.668 -15.657 1.00 96.88 224 MET A O 1
ATOM 1770 N N . GLY A 1 225 ? -7.708 2.849 -15.835 1.00 96.94 225 GLY A N 1
ATOM 1771 C CA . GLY A 1 225 ? -7.685 3.263 -17.238 1.00 96.94 225 GLY A CA 1
ATOM 1772 C C . GLY A 1 225 ? -6.974 4.606 -17.433 1.00 96.94 225 GLY A C 1
ATOM 1773 O O . GLY A 1 225 ? -6.151 4.738 -18.339 1.00 96.94 225 GLY A O 1
ATOM 1774 N N . GLU A 1 226 ? -7.236 5.577 -16.555 1.00 97.56 226 GLU A N 1
ATOM 1775 C CA . GLU A 1 226 ? -6.577 6.889 -16.570 1.00 97.56 226 GLU A CA 1
ATOM 1776 C C . GLU A 1 226 ? -5.073 6.782 -16.285 1.00 97.56 226 GLU A C 1
ATOM 1778 O O . GLU A 1 226 ? -4.263 7.315 -17.045 1.00 97.56 226 GLU A O 1
ATOM 1783 N N . ARG A 1 227 ? -4.683 5.987 -15.278 1.00 95.81 227 ARG A N 1
ATOM 1784 C CA . ARG A 1 227 ? -3.276 5.649 -14.990 1.00 95.81 227 ARG A CA 1
ATOM 1785 C C . ARG A 1 227 ? -2.545 5.177 -16.246 1.00 95.81 227 ARG A C 1
ATOM 1787 O O . ARG A 1 227 ? -1.477 5.682 -16.588 1.00 95.81 227 ARG A O 1
ATOM 1794 N N . ASN A 1 228 ? -3.144 4.237 -16.976 1.00 95.00 228 ASN A N 1
ATOM 1795 C CA . ASN A 1 228 ? -2.558 3.684 -18.195 1.00 95.00 228 ASN A CA 1
ATOM 1796 C C . ASN A 1 228 ? -2.429 4.723 -19.317 1.00 95.00 228 ASN A C 1
ATOM 1798 O O . ASN A 1 228 ? -1.447 4.696 -20.063 1.00 95.00 228 ASN A O 1
ATOM 1802 N N . ARG A 1 229 ? -3.377 5.661 -19.438 1.00 96.50 229 ARG A N 1
ATOM 1803 C CA . ARG A 1 229 ? -3.273 6.780 -20.389 1.00 96.50 229 ARG A CA 1
ATOM 1804 C C . ARG A 1 229 ? -2.113 7.705 -20.032 1.00 96.50 229 ARG A C 1
ATOM 1806 O O . ARG A 1 229 ? -1.311 8.016 -20.913 1.00 96.50 229 ARG A O 1
ATOM 1813 N N . ILE A 1 230 ? -1.987 8.080 -18.758 1.00 95.06 230 ILE A N 1
ATOM 1814 C CA . ILE A 1 230 ? -0.895 8.924 -18.253 1.00 95.06 230 ILE A CA 1
ATOM 1815 C C . ILE A 1 230 ? 0.461 8.263 -18.533 1.00 95.06 230 ILE A C 1
ATOM 1817 O O . ILE A 1 230 ? 1.333 8.883 -19.147 1.00 95.06 230 ILE A O 1
ATOM 1821 N N . ARG A 1 231 ? 0.615 6.982 -18.176 1.00 92.81 231 ARG A N 1
ATOM 1822 C CA . ARG A 1 231 ? 1.842 6.206 -18.419 1.00 92.81 231 ARG A CA 1
ATOM 1823 C C . ARG A 1 231 ? 2.207 6.139 -19.897 1.00 92.81 231 ARG A C 1
ATOM 1825 O O . ARG A 1 231 ? 3.335 6.461 -20.259 1.00 92.81 231 ARG A O 1
ATOM 1832 N N . ARG A 1 232 ? 1.254 5.795 -20.771 1.00 92.62 232 ARG A N 1
ATOM 1833 C CA . ARG A 1 232 ? 1.488 5.744 -22.226 1.00 92.62 232 ARG A CA 1
ATOM 1834 C C . ARG A 1 232 ? 1.895 7.103 -22.790 1.00 92.62 232 ARG A C 1
ATOM 1836 O O . ARG A 1 232 ? 2.738 7.153 -23.680 1.00 92.62 232 ARG A O 1
ATOM 1843 N N . ARG A 1 233 ? 1.303 8.194 -22.294 1.00 94.25 233 ARG A N 1
ATOM 1844 C CA . ARG A 1 233 ? 1.641 9.560 -22.713 1.00 94.25 233 ARG A CA 1
ATOM 1845 C C . ARG A 1 233 ? 3.098 9.891 -22.381 1.00 94.25 233 ARG A C 1
ATOM 1847 O O . ARG A 1 233 ? 3.833 10.274 -23.286 1.00 94.25 233 ARG A O 1
ATOM 1854 N N . VAL A 1 234 ? 3.518 9.679 -21.132 1.00 90.94 234 VAL A N 1
ATOM 1855 C CA . VAL A 1 234 ? 4.892 9.974 -20.682 1.00 90.94 234 VAL A CA 1
ATOM 1856 C C . VAL A 1 234 ? 5.921 9.046 -21.329 1.00 90.94 234 VAL A C 1
ATOM 1858 O O . VAL A 1 234 ? 6.970 9.510 -21.754 1.00 90.94 234 VAL A O 1
ATOM 1861 N N . GLN A 1 235 ? 5.612 7.759 -21.501 1.00 87.19 235 GLN A N 1
ATOM 1862 C CA . GLN A 1 235 ? 6.523 6.812 -22.159 1.00 87.19 235 GLN A CA 1
ATOM 1863 C C . GLN A 1 235 ? 6.737 7.111 -23.649 1.00 87.19 235 GLN A C 1
ATOM 1865 O O . GLN A 1 235 ? 7.816 6.854 -24.169 1.00 87.19 235 GLN A O 1
ATOM 1870 N N . ARG A 1 236 ? 5.724 7.640 -24.350 1.00 89.75 236 ARG A N 1
ATOM 1871 C CA . ARG A 1 236 ? 5.841 8.015 -25.772 1.00 89.75 236 ARG A CA 1
ATOM 1872 C C . ARG A 1 236 ? 6.602 9.318 -25.981 1.00 89.75 236 ARG A C 1
ATOM 1874 O O . ARG A 1 236 ? 7.217 9.490 -27.027 1.00 89.75 236 ARG A O 1
ATOM 1881 N N . ARG A 1 237 ? 6.472 10.259 -25.047 1.00 89.88 237 ARG A N 1
ATOM 1882 C CA . ARG A 1 237 ? 7.059 11.600 -25.123 1.00 89.88 237 ARG A CA 1
ATOM 1883 C C . ARG A 1 237 ? 7.528 12.014 -23.728 1.00 89.88 237 ARG A C 1
ATOM 1885 O O . ARG A 1 237 ? 6.812 12.763 -23.058 1.00 89.88 237 ARG A O 1
ATOM 1892 N N . PRO A 1 238 ? 8.677 11.499 -23.259 1.00 85.69 238 PRO A N 1
ATOM 1893 C CA . PRO A 1 238 ? 9.247 11.962 -22.004 1.00 85.69 238 PRO A CA 1
ATOM 1894 C C . PRO A 1 238 ? 9.608 13.444 -22.159 1.00 85.69 238 PRO A C 1
ATOM 1896 O O . PRO A 1 238 ? 10.252 13.831 -23.132 1.00 85.69 238 PRO A O 1
ATOM 1899 N N . GLY A 1 239 ? 9.152 14.289 -21.235 1.00 85.44 239 GLY A N 1
ATOM 1900 C CA . GLY A 1 239 ? 9.588 15.686 -21.184 1.00 85.44 239 GLY A CA 1
ATOM 1901 C C . GLY A 1 239 ? 11.068 15.775 -20.808 1.00 85.44 239 GLY A C 1
ATOM 1902 O O . GLY A 1 239 ? 11.575 14.868 -20.145 1.00 85.44 239 GLY A O 1
ATOM 1903 N N . MET A 1 240 ? 11.740 16.866 -21.186 1.00 80.56 240 MET A N 1
ATOM 1904 C CA . MET A 1 240 ? 13.171 17.066 -20.902 1.00 80.56 240 MET A CA 1
ATOM 1905 C C . MET A 1 240 ? 13.496 16.971 -19.402 1.00 80.56 240 MET A C 1
ATOM 1907 O O . MET A 1 240 ? 14.495 16.362 -19.038 1.00 80.56 240 MET A O 1
ATOM 1911 N N . ASP A 1 241 ? 12.589 17.432 -18.537 1.00 81.88 241 ASP A N 1
ATOM 1912 C CA . ASP A 1 241 ? 12.756 17.403 -17.074 1.00 81.88 241 ASP A CA 1
ATOM 1913 C C . ASP A 1 241 ? 12.172 16.136 -16.417 1.00 81.88 241 ASP A C 1
ATOM 1915 O O . ASP A 1 241 ? 11.866 16.103 -15.218 1.00 81.88 241 ASP A O 1
ATOM 1919 N N . THR A 1 242 ? 11.937 15.069 -17.192 1.00 84.69 242 THR A N 1
ATOM 1920 C CA . THR A 1 242 ? 11.342 13.841 -16.648 1.00 84.69 242 THR A CA 1
ATOM 1921 C C . THR A 1 242 ? 12.383 13.047 -15.873 1.00 84.69 242 THR A C 1
ATOM 1923 O O . THR A 1 242 ? 13.174 12.285 -16.428 1.00 84.69 242 THR A O 1
ATOM 1926 N N . THR A 1 243 ? 12.329 13.184 -14.553 1.00 85.12 243 THR A N 1
ATOM 1927 C CA . THR A 1 243 ? 13.152 12.410 -13.624 1.00 85.12 243 THR A CA 1
ATOM 1928 C C . THR A 1 243 ? 12.857 10.914 -13.723 1.00 85.12 243 THR A C 1
ATOM 1930 O O . THR A 1 243 ? 11.808 10.485 -14.215 1.00 85.12 243 THR A O 1
ATOM 1933 N N . ALA A 1 244 ? 13.766 10.092 -13.196 1.00 81.81 244 ALA A N 1
ATOM 1934 C CA . ALA A 1 244 ? 13.615 8.645 -13.238 1.00 81.81 244 ALA A CA 1
ATOM 1935 C C . ALA A 1 244 ? 12.305 8.142 -12.612 1.00 81.81 244 ALA A C 1
ATOM 1937 O O . ALA A 1 244 ? 11.606 7.314 -13.198 1.00 81.81 244 ALA A O 1
ATOM 1938 N N . VAL A 1 245 ? 11.963 8.708 -11.454 1.00 81.19 245 VAL A N 1
ATOM 1939 C CA . VAL A 1 245 ? 10.741 8.412 -10.701 1.00 81.19 245 VAL A CA 1
ATOM 1940 C C . VAL A 1 245 ? 9.506 8.900 -11.458 1.00 81.19 245 VAL A C 1
ATOM 1942 O O . VAL A 1 245 ? 8.549 8.148 -11.605 1.00 81.19 245 VAL A O 1
ATOM 1945 N N . ARG A 1 246 ? 9.535 10.116 -12.025 1.00 86.81 246 ARG A N 1
ATOM 1946 C CA . ARG A 1 246 ? 8.420 10.657 -12.828 1.00 86.81 246 ARG A CA 1
ATOM 1947 C C . ARG A 1 246 ? 8.174 9.861 -14.103 1.00 86.81 246 ARG A C 1
ATOM 1949 O O . ARG A 1 246 ? 7.038 9.755 -14.547 1.00 86.81 246 ARG A O 1
ATOM 1956 N N . PHE A 1 247 ? 9.218 9.281 -14.683 1.00 86.88 247 PHE A N 1
ATOM 1957 C CA . PHE A 1 247 ? 9.075 8.376 -15.818 1.00 86.88 247 PHE A CA 1
ATOM 1958 C C . PHE A 1 247 ? 8.447 7.038 -15.406 1.00 86.88 247 PHE A C 1
ATOM 1960 O O . PHE A 1 247 ? 7.613 6.486 -16.125 1.00 86.88 247 PHE A O 1
ATOM 1967 N N . ALA A 1 248 ? 8.854 6.514 -14.249 1.00 83.75 248 ALA A N 1
ATOM 1968 C CA . ALA A 1 248 ? 8.393 5.240 -13.715 1.00 83.75 248 ALA A CA 1
ATOM 1969 C C . ALA A 1 248 ? 6.933 5.306 -13.219 1.00 83.75 248 ALA A C 1
ATOM 1971 O O . ALA A 1 248 ? 6.155 4.377 -13.465 1.00 83.75 248 ALA A O 1
ATOM 1972 N N . TYR A 1 249 ? 6.559 6.398 -12.554 1.00 87.69 249 TYR A N 1
ATOM 1973 C CA . TYR A 1 249 ? 5.272 6.581 -11.880 1.00 87.69 249 TYR A CA 1
ATOM 1974 C C . TYR A 1 249 ? 4.647 7.949 -12.195 1.00 87.69 249 TYR A C 1
ATOM 1976 O O . TYR A 1 249 ? 4.386 8.748 -11.297 1.00 87.69 249 TYR A O 1
ATOM 1984 N N . PRO A 1 250 ? 4.413 8.269 -13.477 1.00 92.56 250 PRO A N 1
ATOM 1985 C CA . PRO A 1 250 ? 3.943 9.593 -13.872 1.00 92.56 250 PRO A CA 1
ATOM 1986 C C . PRO A 1 250 ? 2.579 9.956 -13.278 1.00 92.56 250 PRO A C 1
ATOM 1988 O O . PRO A 1 250 ? 2.297 11.134 -13.066 1.00 92.56 250 PRO A O 1
ATOM 1991 N N . GLU A 1 251 ? 1.732 8.965 -13.001 1.00 94.31 251 GLU A N 1
ATOM 1992 C CA . GLU A 1 251 ? 0.417 9.155 -12.389 1.00 94.31 251 GLU A CA 1
ATOM 1993 C C . GLU A 1 251 ? 0.463 9.759 -10.979 1.00 94.31 251 GLU A C 1
ATOM 1995 O O . GLU A 1 251 ? -0.434 10.522 -10.629 1.00 94.31 251 GLU A O 1
ATOM 2000 N N . GLU A 1 252 ? 1.515 9.501 -10.195 1.00 91.25 252 GLU A N 1
ATOM 2001 C CA . GLU A 1 252 ? 1.646 10.033 -8.830 1.00 91.25 252 GLU A CA 1
ATOM 2002 C C . GLU A 1 252 ? 1.886 11.545 -8.808 1.00 91.25 252 GLU A C 1
ATOM 2004 O O . GLU A 1 252 ? 1.726 12.202 -7.782 1.00 91.25 252 GLU A O 1
ATOM 2009 N N . PHE A 1 253 ? 2.253 12.109 -9.957 1.00 93.31 253 PHE A N 1
ATOM 2010 C CA . PHE A 1 253 ? 2.454 13.540 -10.156 1.00 93.31 253 PHE A CA 1
ATOM 2011 C C . PHE A 1 253 ? 1.268 14.177 -10.890 1.00 93.31 253 PHE A C 1
ATOM 2013 O O . PHE A 1 253 ? 1.375 15.296 -11.390 1.00 93.31 253 PHE A O 1
ATOM 2020 N N . GLN A 1 254 ? 0.143 13.465 -11.013 1.00 95.56 254 GLN A N 1
ATOM 2021 C CA . GLN A 1 254 ? -1.114 14.001 -11.528 1.00 95.56 254 GLN A CA 1
ATOM 2022 C C . GLN A 1 254 ? -2.087 14.179 -10.363 1.00 95.56 254 GLN A C 1
ATOM 2024 O O . GLN A 1 254 ? -2.651 13.211 -9.855 1.00 95.56 254 GLN A O 1
ATOM 2029 N N . GLU A 1 255 ? -2.298 15.431 -9.954 1.00 96.31 255 GLU A N 1
ATOM 2030 C CA . GLU A 1 255 ? -3.091 15.776 -8.769 1.00 96.31 255 GLU A CA 1
ATOM 2031 C C . GLU A 1 255 ? -4.479 15.123 -8.767 1.00 96.31 255 GLU A C 1
ATOM 2033 O O . GLU A 1 255 ? -4.888 14.517 -7.776 1.00 96.31 255 GLU A O 1
ATOM 2038 N N . GLU A 1 256 ? -5.193 15.193 -9.893 1.00 97.50 256 GLU A N 1
ATOM 2039 C CA . GLU A 1 256 ? -6.533 14.617 -10.033 1.00 97.50 256 GLU A CA 1
ATOM 2040 C C . GLU A 1 256 ? -6.546 13.102 -9.829 1.00 97.50 256 GLU A C 1
ATOM 2042 O O . GLU A 1 256 ? -7.465 12.567 -9.202 1.00 97.50 256 GLU A O 1
ATOM 2047 N N . TRP A 1 257 ? -5.519 12.411 -10.332 1.00 97.44 257 TRP A N 1
ATOM 2048 C CA . TRP A 1 257 ? -5.397 10.967 -10.194 1.00 97.44 257 TRP A CA 1
ATOM 2049 C C . TRP A 1 257 ? -5.143 10.584 -8.736 1.00 97.44 257 TRP A C 1
ATOM 2051 O O . TRP A 1 257 ? -5.864 9.747 -8.193 1.00 97.44 257 TRP A O 1
ATOM 2061 N N . VAL A 1 258 ? -4.196 11.262 -8.079 1.00 97.06 258 VAL A N 1
ATOM 2062 C CA . VAL A 1 258 ? -3.861 11.046 -6.662 1.00 97.06 258 VAL A CA 1
ATOM 2063 C C . VAL A 1 258 ? -5.071 11.310 -5.769 1.00 97.06 258 VAL A C 1
ATOM 2065 O O . VAL A 1 258 ? -5.409 10.488 -4.915 1.00 97.06 258 VAL A O 1
ATOM 2068 N N . ARG A 1 259 ? -5.791 12.415 -6.006 1.00 98.25 259 ARG A N 1
ATOM 2069 C CA . ARG A 1 259 ? -7.032 12.727 -5.285 1.00 98.25 259 ARG A CA 1
ATOM 2070 C C . ARG A 1 259 ? -8.115 11.679 -5.533 1.00 98.25 259 ARG A C 1
ATOM 2072 O O . ARG A 1 259 ? -8.832 11.296 -4.610 1.00 98.25 259 ARG A O 1
ATOM 2079 N N . GLY A 1 260 ? -8.240 11.208 -6.774 1.00 98.00 260 GLY A N 1
ATOM 2080 C CA . GLY A 1 260 ? -9.154 10.133 -7.150 1.00 98.00 260 GLY A CA 1
ATOM 2081 C C . GLY A 1 260 ? -8.868 8.835 -6.401 1.00 98.00 260 GLY A C 1
ATOM 2082 O O . GLY A 1 260 ? -9.797 8.236 -5.859 1.00 98.00 260 GLY A O 1
ATOM 2083 N N . LEU A 1 261 ? -7.597 8.438 -6.326 1.00 97.75 261 LEU A N 1
ATOM 2084 C CA . LEU A 1 261 ? -7.180 7.228 -5.626 1.00 97.75 261 LEU A CA 1
ATOM 2085 C C . LEU A 1 261 ? -7.415 7.351 -4.118 1.00 97.75 261 LEU A C 1
ATOM 2087 O O . LEU A 1 261 ? -8.055 6.480 -3.538 1.00 97.75 261 LEU A O 1
ATOM 2091 N N . GLY A 1 262 ? -6.981 8.455 -3.501 1.00 97.81 262 GLY A N 1
ATOM 2092 C CA . GLY A 1 262 ? -7.148 8.683 -2.064 1.00 97.81 262 GLY A CA 1
ATOM 2093 C C . GLY A 1 262 ? -8.611 8.627 -1.612 1.00 97.81 262 GLY A C 1
ATOM 2094 O O . GLY A 1 262 ? -8.918 8.006 -0.597 1.00 97.81 262 GLY A O 1
ATOM 2095 N N . ARG A 1 263 ? -9.536 9.181 -2.410 1.00 97.44 263 ARG A N 1
ATOM 2096 C CA . ARG A 1 263 ? -10.981 9.068 -2.146 1.00 97.44 263 ARG A CA 1
ATOM 2097 C C . ARG A 1 263 ? -11.493 7.631 -2.239 1.00 97.44 263 ARG A C 1
ATOM 2099 O O . ARG A 1 263 ? -12.276 7.218 -1.391 1.00 97.44 263 ARG A O 1
ATOM 2106 N N . LEU A 1 264 ? -11.072 6.865 -3.249 1.00 97.81 264 LEU A N 1
ATOM 2107 C CA . LEU A 1 264 ? -11.491 5.462 -3.391 1.00 97.81 264 LEU A CA 1
ATOM 2108 C C . LEU A 1 264 ? -10.954 4.584 -2.259 1.00 97.81 264 LEU A C 1
ATOM 2110 O O . LEU A 1 264 ? -11.635 3.653 -1.833 1.00 97.81 264 LEU A O 1
ATOM 2114 N N . LEU A 1 265 ? -9.769 4.909 -1.751 1.00 97.81 265 LEU A N 1
ATOM 2115 C CA . LEU A 1 265 ? -9.161 4.240 -0.607 1.00 97.81 265 LEU A CA 1
ATOM 2116 C C . LEU A 1 265 ? -9.757 4.677 0.740 1.00 97.81 265 LEU A C 1
ATOM 2118 O O . LEU A 1 265 ? -9.455 4.041 1.747 1.00 97.81 265 LEU A O 1
ATOM 2122 N N . GLY A 1 266 ? -10.616 5.703 0.768 1.00 97.31 266 GLY A N 1
ATOM 2123 C CA . GLY A 1 266 ? -11.284 6.175 1.984 1.00 97.31 266 GLY A CA 1
ATOM 2124 C C . GLY A 1 266 ? -10.404 7.033 2.895 1.00 97.31 266 GLY A C 1
ATOM 2125 O O . GLY A 1 266 ? -10.607 7.033 4.103 1.00 97.31 266 GLY A O 1
ATOM 2126 N N . TYR A 1 267 ? -9.409 7.733 2.346 1.00 98.31 267 TYR A N 1
ATOM 2127 C CA . TYR A 1 267 ? -8.550 8.628 3.128 1.00 98.31 267 TYR A CA 1
ATOM 2128 C C . TYR A 1 267 ? -9.223 9.986 3.400 1.00 98.31 267 TYR A C 1
ATOM 2130 O O . TYR A 1 267 ? -9.959 10.476 2.536 1.00 98.31 267 TYR A O 1
ATOM 2138 N N . PRO A 1 268 ? -8.938 10.651 4.543 1.00 98.31 268 PRO A N 1
ATOM 2139 C CA . PRO A 1 268 ? -9.460 11.980 4.840 1.00 98.31 268 PRO A CA 1
ATOM 2140 C C . PRO A 1 268 ? -9.129 12.991 3.746 1.00 98.31 268 PRO A C 1
ATOM 2142 O O . PRO A 1 268 ? -7.977 13.097 3.313 1.00 98.31 268 PRO A O 1
ATOM 2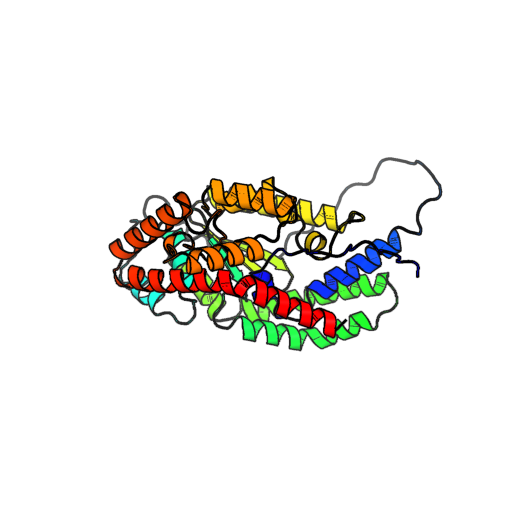145 N N . GLN A 1 269 ? -10.114 13.801 3.352 1.00 98.31 269 GLN A N 1
ATOM 2146 C CA . GLN A 1 269 ? -9.960 14.753 2.248 1.00 98.31 269 GLN A CA 1
ATOM 2147 C C . GLN A 1 269 ? -8.798 15.733 2.482 1.00 98.31 269 GLN A C 1
ATOM 2149 O O . GLN A 1 269 ? -8.012 15.977 1.571 1.00 98.31 269 GLN A O 1
ATOM 2154 N N . CYS A 1 270 ? -8.619 16.230 3.711 1.00 98.62 270 CYS A N 1
ATOM 2155 C CA . CYS A 1 270 ? -7.517 17.136 4.052 1.00 98.62 270 CYS A CA 1
ATOM 2156 C C . CYS A 1 270 ? -6.127 16.491 3.875 1.00 98.62 270 CYS A C 1
ATOM 2158 O O . CYS A 1 270 ? -5.176 17.162 3.468 1.00 98.62 270 CYS A O 1
ATOM 2160 N N . CYS A 1 271 ? -6.010 15.187 4.145 1.00 98.50 271 CYS A N 1
ATOM 2161 C CA . CYS A 1 271 ? -4.777 14.422 3.970 1.00 98.50 271 CYS A CA 1
ATOM 2162 C C . CYS A 1 271 ? -4.492 14.188 2.490 1.00 98.50 271 CYS A C 1
ATOM 2164 O O . CYS A 1 271 ? -3.385 14.459 2.029 1.00 98.50 271 CYS A O 1
ATOM 2166 N N . VAL A 1 272 ? -5.512 13.772 1.737 1.00 98.19 272 VAL A N 1
ATOM 2167 C CA . VAL A 1 272 ? -5.428 13.571 0.286 1.00 98.19 272 VAL A CA 1
ATOM 2168 C C . VAL A 1 272 ? -5.037 14.863 -0.434 1.00 98.19 272 VAL A C 1
ATOM 2170 O O . VAL A 1 272 ? -4.158 14.849 -1.292 1.00 98.19 272 VAL A O 1
ATOM 2173 N N . ASP A 1 273 ? -5.640 15.989 -0.059 1.00 98.44 273 ASP A N 1
ATOM 2174 C CA . ASP A 1 273 ? -5.390 17.287 -0.689 1.00 98.44 273 ASP A CA 1
ATOM 2175 C C . ASP A 1 273 ? -3.975 17.787 -0.442 1.00 98.44 273 ASP A C 1
ATOM 2177 O O . ASP A 1 273 ? -3.311 18.272 -1.362 1.00 98.44 273 ASP A O 1
ATOM 2181 N N . ARG A 1 274 ? -3.496 17.657 0.801 1.00 98.06 274 ARG A N 1
ATOM 2182 C CA . ARG A 1 274 ? -2.117 18.010 1.131 1.00 98.06 274 ARG A CA 1
ATOM 2183 C C . ARG A 1 274 ? -1.138 17.110 0.384 1.00 98.06 274 ARG A C 1
ATOM 2185 O O . ARG A 1 274 ? -0.240 17.643 -0.260 1.00 98.06 274 ARG A O 1
ATOM 2192 N N . TYR A 1 275 ? -1.350 15.794 0.422 1.00 97.12 275 TYR A N 1
ATOM 2193 C CA . TYR A 1 275 ? -0.501 14.816 -0.255 1.00 97.12 275 TYR A CA 1
ATOM 2194 C C . TYR A 1 275 ? -0.399 15.109 -1.758 1.00 97.12 275 TYR A C 1
ATOM 2196 O O . TYR A 1 275 ? 0.699 15.210 -2.301 1.00 97.12 275 TYR A O 1
ATOM 2204 N N . ALA A 1 276 ? -1.536 15.301 -2.434 1.00 96.69 276 ALA A N 1
ATOM 2205 C CA . ALA A 1 276 ? -1.572 15.532 -3.874 1.00 96.69 276 ALA A CA 1
ATOM 2206 C C . ALA A 1 276 ? -0.862 16.838 -4.271 1.00 96.69 276 ALA A C 1
ATOM 2208 O O . ALA A 1 276 ? -0.054 16.842 -5.201 1.00 96.69 276 ALA A O 1
ATOM 2209 N N . ARG A 1 277 ? -1.100 17.928 -3.528 1.00 97.56 277 ARG A N 1
ATOM 2210 C CA . ARG A 1 277 ? -0.431 19.219 -3.752 1.00 97.56 277 ARG A CA 1
ATOM 2211 C C . ARG A 1 277 ? 1.083 19.117 -3.557 1.00 97.56 277 ARG A C 1
ATOM 2213 O O . ARG A 1 277 ? 1.844 19.579 -4.404 1.00 97.56 277 ARG A O 1
ATOM 2220 N N . GLU A 1 278 ? 1.516 18.510 -2.454 1.00 95.62 278 GLU A N 1
ATOM 2221 C CA . GLU A 1 278 ? 2.934 18.354 -2.111 1.00 95.62 278 GLU A CA 1
ATOM 2222 C C . GLU A 1 278 ? 3.679 17.517 -3.162 1.00 95.62 278 GLU A C 1
ATOM 2224 O O . GLU A 1 278 ? 4.758 17.911 -3.611 1.00 95.62 278 GLU A O 1
ATOM 2229 N N . ARG A 1 279 ? 3.077 16.424 -3.648 1.00 91.56 279 ARG A N 1
ATOM 2230 C CA . ARG A 1 279 ? 3.666 15.600 -4.717 1.00 91.56 279 ARG A CA 1
ATOM 2231 C C . ARG A 1 279 ? 3.897 16.369 -6.013 1.00 91.56 279 ARG A C 1
ATOM 2233 O O . ARG A 1 279 ? 4.974 16.262 -6.602 1.00 91.56 279 ARG A O 1
ATOM 2240 N N . VAL A 1 280 ? 2.924 17.169 -6.452 1.00 91.00 280 VAL A N 1
ATOM 2241 C CA . VAL A 1 280 ? 3.063 17.996 -7.665 1.00 91.00 280 VAL A CA 1
ATOM 2242 C C . VAL A 1 280 ? 4.180 19.028 -7.505 1.00 91.00 280 VAL A C 1
ATOM 2244 O O . VAL A 1 280 ? 4.968 19.230 -8.431 1.00 91.00 280 VAL A O 1
ATOM 2247 N N . GLN A 1 281 ? 4.305 19.605 -6.309 1.00 93.44 281 GLN A N 1
ATOM 2248 C CA . GLN A 1 281 ? 5.363 20.551 -5.941 1.00 93.44 281 GLN A CA 1
ATOM 2249 C C . GLN A 1 281 ? 6.742 19.894 -5.745 1.00 93.44 281 GLN A C 1
ATOM 2251 O O . GLN A 1 281 ? 7.716 20.589 -5.475 1.00 93.44 281 GLN A O 1
ATOM 2256 N N . GLY A 1 282 ? 6.848 18.568 -5.889 1.00 90.06 282 GLY A N 1
ATOM 2257 C CA . GLY A 1 282 ? 8.108 17.838 -5.738 1.00 90.06 282 GLY A CA 1
ATOM 2258 C C . GLY A 1 282 ? 8.543 17.629 -4.287 1.00 90.06 282 GLY A C 1
ATOM 2259 O O . GLY A 1 282 ? 9.682 17.236 -4.046 1.00 90.06 282 GLY A O 1
ATOM 2260 N N . VAL A 1 283 ? 7.655 17.860 -3.318 1.00 92.75 283 VAL A N 1
ATOM 2261 C CA . VAL A 1 283 ? 7.921 17.568 -1.908 1.00 92.75 283 VAL A CA 1
ATOM 2262 C C . VAL A 1 283 ? 7.977 16.052 -1.712 1.00 92.75 283 VAL A C 1
ATOM 2264 O O . VAL A 1 283 ? 7.084 15.317 -2.139 1.00 92.75 283 VAL A O 1
ATOM 2267 N N . ASN A 1 284 ? 9.021 15.580 -1.028 1.00 90.62 284 ASN A N 1
ATOM 2268 C CA . ASN A 1 284 ? 9.084 14.207 -0.536 1.00 90.62 284 ASN A CA 1
ATOM 2269 C C . ASN A 1 284 ? 8.146 14.077 0.676 1.00 90.62 284 ASN A C 1
ATOM 2271 O O . ASN A 1 284 ? 8.460 14.548 1.773 1.00 90.62 284 ASN A O 1
ATOM 2275 N N . VAL A 1 285 ? 6.974 13.480 0.455 1.00 93.19 285 VAL A N 1
ATOM 2276 C CA . VAL A 1 285 ? 5.915 13.396 1.466 1.00 93.19 285 VAL A CA 1
ATOM 2277 C C . VAL A 1 285 ? 6.313 12.482 2.623 1.00 93.19 285 VAL A C 1
ATOM 2279 O O . VAL A 1 285 ? 5.933 12.768 3.760 1.00 93.19 285 VAL A O 1
ATOM 2282 N N . GLU A 1 286 ? 7.097 11.440 2.354 1.00 92.50 286 GLU A N 1
ATOM 2283 C CA . GLU A 1 286 ? 7.608 10.484 3.337 1.00 92.50 286 GLU A CA 1
ATOM 2284 C C . GLU A 1 286 ? 8.629 11.125 4.271 1.00 92.50 286 GLU A C 1
ATOM 2286 O O . GLU A 1 286 ? 8.501 11.022 5.488 1.00 92.50 286 GLU A O 1
ATOM 2291 N N . GLU A 1 287 ? 9.594 11.860 3.714 1.00 95.31 287 GLU A N 1
ATOM 2292 C CA . GLU A 1 287 ? 10.569 12.631 4.496 1.00 95.31 287 GLU A CA 1
ATOM 2293 C C . GLU A 1 287 ? 9.858 13.676 5.360 1.00 95.31 287 GLU A C 1
ATOM 2295 O O . GLU A 1 287 ? 10.149 13.823 6.546 1.00 95.31 287 GLU A O 1
ATOM 2300 N N . ARG A 1 288 ? 8.870 14.377 4.784 1.00 96.31 288 ARG A N 1
ATOM 2301 C CA . ARG A 1 288 ? 8.046 15.334 5.528 1.00 96.31 288 ARG A CA 1
ATOM 2302 C C . ARG A 1 288 ? 7.287 14.647 6.666 1.00 96.31 288 ARG A C 1
ATOM 2304 O O . ARG A 1 288 ? 7.303 15.170 7.776 1.00 96.31 288 ARG A O 1
ATOM 2311 N N . ALA A 1 289 ? 6.646 13.507 6.411 1.00 96.38 289 ALA A N 1
ATOM 2312 C CA . ALA A 1 289 ? 5.881 12.780 7.422 1.00 96.38 289 ALA A CA 1
ATOM 2313 C C . ALA A 1 289 ? 6.783 12.296 8.563 1.00 96.38 289 ALA A C 1
ATOM 2315 O O . ALA A 1 289 ? 6.488 12.563 9.723 1.00 96.38 289 ALA A O 1
ATOM 2316 N N . SER A 1 290 ? 7.906 11.653 8.223 1.00 96.94 290 SER A N 1
ATOM 2317 C CA . SER A 1 290 ? 8.897 11.160 9.185 1.00 96.94 290 SER A CA 1
ATOM 2318 C C . SER A 1 290 ? 9.456 12.299 10.035 1.00 96.94 290 SER A C 1
ATOM 2320 O O . SER A 1 290 ? 9.496 12.185 11.257 1.00 96.94 290 SER A O 1
ATOM 2322 N N . ARG A 1 291 ? 9.817 13.436 9.421 1.00 97.75 291 ARG A N 1
ATOM 2323 C CA . ARG A 1 291 ? 10.308 14.610 10.155 1.00 97.75 291 ARG A CA 1
ATOM 2324 C C . ARG A 1 291 ? 9.265 15.156 11.131 1.00 97.75 291 ARG A C 1
ATOM 2326 O O . ARG A 1 291 ? 9.580 15.312 12.303 1.00 97.75 291 ARG A O 1
ATOM 2333 N N . GLN A 1 292 ? 8.037 15.398 10.671 1.00 97.00 292 GLN A N 1
ATOM 2334 C CA . GLN A 1 292 ? 6.969 15.912 11.539 1.00 97.00 292 GLN A CA 1
ATOM 2335 C C . GLN A 1 292 ? 6.650 14.950 12.686 1.00 97.00 292 GLN A C 1
ATOM 2337 O O . GLN A 1 292 ? 6.352 15.385 13.792 1.00 97.00 292 GLN A O 1
ATOM 2342 N N . LEU A 1 293 ? 6.711 13.642 12.430 1.00 96.94 293 LEU A N 1
ATOM 2343 C CA . LEU A 1 293 ? 6.501 12.626 13.450 1.00 96.94 293 LEU A CA 1
ATOM 2344 C C . LEU A 1 293 ? 7.634 12.621 14.491 1.00 96.94 293 LEU A C 1
ATOM 2346 O O . LEU A 1 293 ? 7.342 12.593 15.681 1.00 96.94 293 LEU A O 1
ATOM 2350 N N . LYS A 1 294 ? 8.901 12.723 14.063 1.00 97.25 294 LYS A N 1
ATOM 2351 C CA . LYS A 1 294 ? 10.068 12.857 14.960 1.00 97.25 294 LYS A CA 1
ATOM 2352 C C . LYS A 1 294 ? 9.976 14.121 15.827 1.00 97.25 294 LYS A C 1
ATOM 2354 O O . LYS A 1 294 ? 10.220 14.051 17.027 1.00 97.25 294 LYS A O 1
ATOM 2359 N N . GLU A 1 295 ? 9.594 15.252 15.233 1.00 97.12 295 GLU A N 1
ATOM 2360 C CA . GLU A 1 295 ? 9.360 16.519 15.946 1.00 97.12 295 GLU A CA 1
ATOM 2361 C C . GLU A 1 295 ? 8.249 16.352 16.995 1.00 97.12 295 GLU A C 1
ATOM 2363 O O . GLU A 1 295 ? 8.483 16.587 18.179 1.00 97.12 295 GLU A O 1
ATOM 2368 N N . ALA A 1 296 ? 7.086 15.827 16.602 1.00 96.25 296 ALA A N 1
ATOM 2369 C CA . ALA A 1 296 ? 5.965 15.616 17.516 1.00 96.25 296 ALA A CA 1
ATOM 2370 C C . ALA A 1 296 ? 6.301 14.648 18.668 1.00 96.25 296 ALA A C 1
ATOM 2372 O O . ALA A 1 296 ? 5.889 14.889 19.798 1.00 96.25 296 ALA A O 1
ATOM 2373 N N . GLN A 1 297 ? 7.086 13.592 18.415 1.00 96.00 297 GLN A N 1
ATOM 2374 C CA . GLN A 1 297 ? 7.568 12.680 19.463 1.00 96.00 297 GLN A CA 1
ATOM 2375 C C . GLN A 1 297 ? 8.494 13.369 20.472 1.00 96.00 297 GLN A C 1
ATOM 2377 O O . GLN A 1 297 ? 8.505 13.001 21.645 1.00 96.00 297 GLN A O 1
ATOM 2382 N N . SER A 1 298 ? 9.273 14.361 20.033 1.00 95.19 298 SER A N 1
ATOM 2383 C CA . SER A 1 298 ? 10.130 15.143 20.932 1.00 95.19 298 SER A CA 1
ATOM 2384 C C . SER A 1 298 ? 9.341 16.125 21.805 1.00 95.19 298 SER A C 1
ATOM 2386 O O . SER A 1 298 ? 9.790 16.476 22.893 1.00 95.19 298 SER A O 1
ATOM 2388 N N . GLU A 1 299 ? 8.153 16.530 21.350 1.00 93.94 299 GLU A N 1
ATOM 2389 C CA . GLU A 1 299 ? 7.242 17.434 22.059 1.00 93.94 299 GLU A CA 1
ATOM 2390 C C . GLU A 1 299 ? 6.266 16.690 22.988 1.00 93.94 299 GLU A C 1
ATOM 2392 O O . GLU A 1 299 ? 5.678 17.299 23.884 1.00 93.94 299 GLU A O 1
ATOM 2397 N N . GLY A 1 300 ? 6.096 15.375 22.812 1.00 93.25 300 GLY A N 1
ATOM 2398 C CA . GLY A 1 300 ? 5.259 14.543 23.669 1.00 93.25 300 GLY A CA 1
ATOM 2399 C C . GLY A 1 300 ? 4.771 13.257 23.002 1.00 93.25 300 GLY A C 1
ATOM 2400 O O . GLY A 1 300 ? 5.298 12.792 21.994 1.00 93.25 300 GLY A O 1
ATOM 2401 N N . ALA A 1 301 ? 3.739 12.652 23.591 1.00 87.19 301 ALA A N 1
ATOM 2402 C CA . ALA A 1 301 ? 3.116 11.462 23.023 1.00 87.19 301 ALA A CA 1
ATOM 2403 C C . ALA A 1 301 ? 2.362 11.806 21.727 1.00 87.19 301 ALA A C 1
ATOM 2405 O O . ALA A 1 301 ? 1.539 12.721 21.697 1.00 87.19 301 ALA A O 1
ATOM 2406 N N . VAL A 1 302 ? 2.617 11.036 20.669 1.00 94.50 302 VAL A N 1
ATOM 2407 C CA . VAL A 1 302 ? 1.906 11.157 19.390 1.00 94.50 302 VAL A CA 1
ATOM 2408 C C . VAL A 1 302 ? 0.660 10.288 19.408 1.00 94.50 302 VAL A C 1
ATOM 2410 O O . VAL A 1 302 ? 0.684 9.174 19.923 1.00 94.50 302 VAL A O 1
ATOM 2413 N N . ASP A 1 303 ? -0.419 10.791 18.814 1.00 95.31 303 ASP A N 1
ATOM 2414 C CA . ASP A 1 303 ? -1.653 10.041 18.627 1.00 95.31 303 ASP A CA 1
ATOM 2415 C C . ASP A 1 303 ? -1.489 8.966 17.527 1.00 95.31 303 ASP A C 1
ATOM 2417 O O . ASP A 1 303 ? -1.466 9.315 16.341 1.00 95.31 303 ASP A O 1
ATOM 2421 N N . PRO A 1 304 ? -1.398 7.661 17.861 1.00 96.94 304 PRO A N 1
ATOM 2422 C CA . PRO A 1 304 ? -1.184 6.621 16.855 1.00 96.94 304 PRO A CA 1
ATOM 2423 C C . PRO A 1 304 ? -2.387 6.464 15.914 1.00 96.94 304 PRO A C 1
ATOM 2425 O O . PRO A 1 304 ? -2.228 6.001 14.787 1.00 96.94 304 PRO A O 1
ATOM 2428 N N . TYR A 1 305 ? -3.583 6.908 16.320 1.00 98.19 305 TYR A N 1
ATOM 2429 C CA . TYR A 1 305 ? -4.788 6.814 15.493 1.00 98.19 305 TYR A CA 1
ATOM 2430 C C . TYR A 1 305 ? -4.723 7.700 14.240 1.00 98.19 305 TYR A C 1
ATOM 2432 O O . TYR A 1 305 ? -5.445 7.442 13.281 1.00 98.19 305 TYR A O 1
ATOM 2440 N N . ALA A 1 306 ? -3.840 8.705 14.188 1.00 98.12 306 ALA A N 1
ATOM 2441 C CA . ALA A 1 306 ? -3.604 9.470 12.961 1.00 98.12 306 ALA A CA 1
ATOM 2442 C C . ALA A 1 306 ? -2.935 8.630 11.852 1.00 98.12 306 ALA A C 1
ATOM 2444 O O . ALA A 1 306 ? -2.962 9.024 10.687 1.00 98.12 306 ALA A O 1
ATOM 2445 N N . TYR A 1 307 ? -2.364 7.470 12.195 1.00 97.50 307 TYR A N 1
ATOM 2446 C CA . TYR A 1 307 ? -1.644 6.552 11.306 1.00 97.50 307 TYR A CA 1
ATOM 2447 C C . TYR A 1 307 ? -2.404 5.224 11.150 1.00 97.50 307 TYR A C 1
ATOM 2449 O O . TYR A 1 307 ? -1.841 4.134 11.223 1.00 97.50 307 TYR A O 1
ATOM 2457 N N . TYR A 1 308 ? -3.716 5.326 10.942 1.00 97.44 308 TYR A N 1
ATOM 2458 C CA . TYR A 1 308 ? -4.661 4.209 11.014 1.00 97.44 308 TYR A CA 1
ATOM 2459 C C . TYR A 1 308 ? -4.531 3.123 9.931 1.00 97.44 308 TYR A C 1
ATOM 2461 O O . TYR A 1 308 ? -5.172 2.080 10.018 1.00 97.44 308 TYR A O 1
ATOM 2469 N N . THR A 1 309 ? -3.718 3.351 8.901 1.00 95.94 309 THR A N 1
ATOM 2470 C CA . THR A 1 309 ? -3.439 2.371 7.844 1.00 95.94 309 THR A CA 1
ATOM 2471 C C . THR A 1 309 ? -2.027 2.574 7.298 1.00 95.94 309 THR A C 1
ATOM 2473 O O . THR A 1 309 ? -1.511 3.695 7.293 1.00 95.94 309 THR A O 1
ATOM 2476 N N . ALA A 1 310 ? -1.379 1.508 6.839 1.00 92.00 310 ALA A N 1
ATOM 2477 C CA . ALA A 1 310 ? -0.047 1.587 6.262 1.00 92.00 310 ALA A CA 1
ATOM 2478 C C . ALA A 1 310 ? -0.011 2.380 4.958 1.00 92.00 310 ALA A C 1
ATOM 2480 O O . ALA A 1 310 ? -0.988 2.491 4.216 1.00 92.00 310 ALA A O 1
ATOM 2481 N N . TYR A 1 311 ? 1.177 2.921 4.673 1.00 87.62 311 TYR A N 1
ATOM 2482 C CA . TYR A 1 311 ? 1.464 3.747 3.496 1.00 87.62 311 TYR A CA 1
ATOM 2483 C C . TYR A 1 311 ? 0.549 4.978 3.353 1.00 87.62 311 TYR A C 1
ATOM 2485 O O . TYR A 1 311 ? 0.523 5.628 2.305 1.00 87.62 311 TYR A O 1
ATOM 2493 N N . PHE A 1 312 ? -0.172 5.332 4.418 1.00 94.06 312 PHE A N 1
ATOM 2494 C CA . PHE A 1 312 ? -0.895 6.580 4.562 1.00 94.06 312 PHE A CA 1
ATOM 2495 C C . PHE A 1 312 ? -0.043 7.579 5.344 1.00 94.06 312 PHE A C 1
ATOM 2497 O O . PHE A 1 312 ? 0.543 7.270 6.379 1.00 94.06 312 PHE A O 1
ATOM 2504 N N . PHE A 1 313 ? 0.018 8.805 4.832 1.00 95.75 313 PHE A N 1
ATOM 2505 C CA . PHE A 1 313 ? 0.819 9.876 5.406 1.00 95.75 313 PHE A CA 1
ATOM 2506 C C . PHE A 1 313 ? -0.112 11.038 5.759 1.00 95.75 313 PHE A C 1
ATOM 2508 O O . PHE A 1 313 ? -0.453 11.822 4.865 1.00 95.75 313 PHE A O 1
ATOM 2515 N N . PRO A 1 314 ? -0.544 11.175 7.027 1.00 97.38 314 PRO A N 1
ATOM 2516 C CA . PRO A 1 314 ? -1.513 12.193 7.405 1.00 97.38 314 PRO A CA 1
ATOM 2517 C C . PRO A 1 314 ? -0.962 13.599 7.156 1.00 97.38 314 PRO A C 1
ATOM 2519 O O . PRO A 1 314 ? 0.257 13.825 7.102 1.00 97.38 314 PRO A O 1
ATOM 2522 N N . CYS A 1 315 ? -1.861 14.576 7.000 1.00 97.81 315 CYS A N 1
ATOM 2523 C CA . CYS A 1 315 ? -1.451 15.958 6.766 1.00 97.81 315 CYS A CA 1
ATOM 2524 C C . CYS A 1 315 ? -0.730 16.575 7.971 1.00 97.81 315 CYS A C 1
ATOM 2526 O O . CYS A 1 315 ? 0.024 17.523 7.791 1.00 97.81 315 CYS A O 1
ATOM 2528 N N . SER A 1 316 ? -0.911 16.039 9.172 1.00 97.12 316 SER A N 1
ATOM 2529 C CA . SER A 1 316 ? -0.114 16.325 10.364 1.00 97.12 316 SER A CA 1
ATOM 2530 C C . SER A 1 316 ? -0.125 15.095 11.282 1.00 97.12 316 SER A C 1
ATOM 2532 O O . SER A 1 316 ? -1.051 14.288 11.180 1.00 97.12 316 SER A O 1
ATOM 2534 N N . PRO A 1 317 ? 0.843 14.951 12.205 1.00 97.19 317 PRO A N 1
ATOM 2535 C CA . PRO A 1 317 ? 0.842 13.863 13.190 1.00 97.19 317 PRO A CA 1
ATOM 2536 C C . PRO A 1 317 ? -0.375 13.856 14.127 1.00 97.19 317 PRO A C 1
ATOM 2538 O O . PRO A 1 317 ? -0.662 12.845 14.749 1.00 97.19 317 PRO A O 1
ATOM 2541 N N . SER A 1 318 ? -1.084 14.981 14.221 1.00 96.38 318 SER A N 1
ATOM 2542 C CA . SER A 1 318 ? -2.276 15.194 15.047 1.00 96.38 318 SER A CA 1
ATOM 2543 C C . SER A 1 318 ? -3.534 15.452 14.208 1.00 96.38 318 SER A C 1
ATOM 2545 O O . SER A 1 318 ? -4.445 16.146 14.655 1.00 96.38 318 SER A O 1
ATOM 2547 N N . CYS A 1 319 ? -3.572 14.974 12.958 1.00 98.19 319 CYS A N 1
ATOM 2548 C CA . CYS A 1 319 ? -4.681 15.240 12.041 1.00 98.19 319 CYS A CA 1
ATOM 2549 C C . CYS A 1 319 ? -6.024 14.758 12.633 1.00 98.19 319 CYS A C 1
ATOM 2551 O O . CYS A 1 319 ? -6.223 13.545 12.733 1.00 98.19 319 CYS A O 1
ATOM 2553 N N . PRO A 1 320 ? -6.977 15.663 12.948 1.00 98.38 320 PRO A N 1
ATOM 2554 C CA . PRO A 1 320 ? -8.212 15.288 13.639 1.00 98.38 320 PRO A CA 1
ATOM 2555 C C . PRO A 1 320 ? -9.060 14.280 12.862 1.00 98.38 320 PRO A C 1
ATOM 2557 O O . PRO A 1 320 ? -9.569 13.327 13.442 1.00 98.38 320 PRO A O 1
ATOM 2560 N N . GLU A 1 321 ? -9.166 14.450 11.541 1.00 98.56 321 GLU A N 1
ATOM 2561 C CA . GLU A 1 321 ? -9.962 13.563 10.684 1.00 98.56 321 GLU A CA 1
ATOM 2562 C C . GLU A 1 321 ? -9.350 12.163 10.570 1.00 98.56 321 GLU A C 1
ATOM 2564 O O . GLU A 1 321 ? -10.073 11.170 10.567 1.00 98.56 321 GLU A O 1
ATOM 2569 N N . ALA A 1 322 ? -8.017 12.066 10.506 1.00 98.44 322 ALA A N 1
ATOM 2570 C CA . ALA A 1 322 ? -7.338 10.774 10.485 1.00 98.44 322 ALA A CA 1
ATOM 2571 C C . ALA A 1 322 ? -7.477 10.063 11.837 1.00 98.44 322 ALA A C 1
ATOM 2573 O O . ALA A 1 322 ? -7.882 8.905 11.875 1.00 98.44 322 ALA A O 1
ATOM 2574 N N . SER A 1 323 ? -7.229 10.776 12.941 1.00 98.56 323 SER A N 1
ATOM 2575 C CA . SER A 1 323 ? -7.402 10.250 14.297 1.00 98.56 323 SER A CA 1
ATOM 2576 C C . SER A 1 323 ? -8.829 9.792 14.570 1.00 98.56 323 SER A C 1
ATOM 2578 O O . SER A 1 323 ? -9.035 8.764 15.212 1.00 98.56 323 SER A O 1
ATOM 2580 N N . LYS A 1 324 ? -9.823 10.541 14.083 1.00 98.56 324 LYS A N 1
ATOM 2581 C CA . LYS A 1 324 ? -11.234 10.173 14.188 1.00 98.56 324 LYS A CA 1
ATOM 2582 C C . LYS A 1 324 ? -11.501 8.833 13.501 1.00 98.56 324 LYS A C 1
ATOM 2584 O O . LYS A 1 324 ? -11.990 7.927 14.168 1.00 98.56 324 LYS A O 1
ATOM 2589 N N . LEU A 1 325 ? -11.105 8.675 12.233 1.00 98.44 325 LEU A N 1
ATOM 2590 C CA . LEU A 1 325 ? -11.250 7.400 11.516 1.00 98.44 325 LEU A CA 1
ATOM 2591 C C . LEU A 1 325 ? -10.521 6.258 12.231 1.00 98.44 325 LEU A C 1
ATOM 2593 O O . LEU A 1 325 ? -11.080 5.177 12.390 1.00 98.44 325 LEU A O 1
ATOM 2597 N N . GLY A 1 326 ? -9.299 6.500 12.713 1.00 98.50 326 GLY A N 1
ATOM 2598 C CA . GLY A 1 326 ? -8.538 5.493 13.445 1.00 98.50 326 GLY A CA 1
ATOM 2599 C C . GLY A 1 326 ? -9.254 4.996 14.702 1.00 98.50 326 GLY A C 1
ATOM 2600 O O . GLY A 1 326 ? -9.256 3.794 14.962 1.00 98.50 326 GLY A O 1
ATOM 2601 N N . ARG A 1 327 ? -9.901 5.893 15.456 1.00 98.75 327 ARG A N 1
ATOM 2602 C CA . ARG A 1 327 ? -10.700 5.540 16.643 1.00 98.75 327 ARG A CA 1
ATOM 2603 C C . ARG A 1 327 ? -12.009 4.843 16.276 1.00 98.75 327 ARG A C 1
ATOM 2605 O O . ARG A 1 327 ? -12.369 3.883 16.946 1.00 98.75 327 ARG A O 1
ATOM 2612 N N . GLU A 1 328 ? -12.681 5.282 15.213 1.00 98.56 328 GLU A N 1
ATOM 2613 C CA . GLU A 1 328 ? -13.887 4.624 14.690 1.00 98.56 328 GLU A CA 1
ATOM 2614 C C . GLU A 1 328 ? -13.594 3.178 14.268 1.00 98.56 328 GLU A C 1
ATOM 2616 O O . GLU A 1 328 ? -14.356 2.272 14.597 1.00 98.56 328 GLU A O 1
ATOM 2621 N N . TRP A 1 329 ? -12.456 2.937 13.608 1.00 98.50 329 TRP A N 1
ATOM 2622 C CA . TRP A 1 329 ? -12.014 1.585 13.262 1.00 98.50 329 TRP A CA 1
ATOM 2623 C C . TRP A 1 329 ? -11.751 0.741 14.506 1.00 98.50 329 TRP A C 1
ATOM 2625 O O . TRP A 1 329 ? -12.206 -0.397 14.569 1.00 98.50 329 TRP A O 1
ATOM 2635 N N . LEU A 1 330 ? -11.060 1.295 15.511 1.00 98.62 330 LEU A N 1
ATOM 2636 C CA . LEU A 1 330 ? -10.808 0.574 16.759 1.00 98.62 330 LEU A CA 1
ATOM 2637 C C . LEU A 1 330 ? -12.119 0.168 17.430 1.00 98.62 330 LEU A C 1
ATOM 2639 O O . LEU A 1 330 ? -12.261 -0.989 17.816 1.00 98.62 330 LEU A O 1
ATOM 2643 N N . GLN A 1 331 ? -13.061 1.103 17.548 1.00 98.56 331 GLN A N 1
ATOM 2644 C CA . GLN A 1 331 ? -14.361 0.836 18.146 1.00 98.56 331 GLN A CA 1
ATOM 2645 C C . GLN A 1 331 ? -15.094 -0.274 17.384 1.00 98.56 331 GLN A C 1
ATOM 2647 O O . GLN A 1 331 ? -15.507 -1.255 17.994 1.00 98.56 331 GLN A O 1
ATOM 2652 N N . ALA A 1 332 ? -15.179 -0.171 16.055 1.00 97.75 332 ALA A N 1
ATOM 2653 C CA . ALA A 1 332 ? -15.841 -1.177 15.231 1.00 97.75 332 ALA A CA 1
ATOM 2654 C C . ALA A 1 332 ? -15.188 -2.565 15.352 1.00 97.75 332 ALA A C 1
ATOM 2656 O O . ALA A 1 332 ? -15.885 -3.576 15.411 1.00 97.75 332 ALA A O 1
ATOM 2657 N N . PHE A 1 333 ? -13.855 -2.634 15.424 1.00 97.31 333 PHE A N 1
ATOM 2658 C CA . PHE A 1 333 ? -13.153 -3.896 15.647 1.00 97.31 333 PHE A CA 1
ATOM 2659 C C . PHE A 1 333 ? -13.411 -4.464 17.042 1.00 97.31 333 PHE A C 1
ATOM 2661 O O . PHE A 1 333 ? -13.661 -5.658 17.153 1.00 97.31 333 PHE A O 1
ATOM 2668 N N . GLN A 1 334 ? -13.401 -3.635 18.088 1.00 97.12 334 GLN A N 1
ATOM 2669 C CA . GLN A 1 334 ? -13.683 -4.067 19.462 1.00 97.12 334 GLN A CA 1
ATOM 2670 C C . GLN A 1 334 ? -15.116 -4.572 19.643 1.00 97.12 334 GLN A C 1
ATOM 2672 O O . GLN A 1 334 ? -15.325 -5.545 20.364 1.00 97.12 334 GLN A O 1
ATOM 2677 N N . GLU A 1 335 ? -16.083 -3.921 18.996 1.00 95.69 335 GLU A N 1
ATOM 2678 C CA . GLU A 1 335 ? -17.488 -4.337 18.996 1.00 95.69 335 GLU A CA 1
ATOM 2679 C C . GLU A 1 335 ? -17.687 -5.671 18.264 1.00 95.69 335 GLU A C 1
ATOM 2681 O O . GLU A 1 335 ? -18.506 -6.480 18.693 1.00 95.69 335 GLU A O 1
ATOM 2686 N N . ALA A 1 336 ? -16.923 -5.922 17.194 1.00 93.75 336 ALA A N 1
ATOM 2687 C CA . ALA A 1 336 ? -16.964 -7.190 16.469 1.00 93.75 336 ALA A CA 1
ATOM 2688 C C . ALA A 1 336 ? -16.290 -8.340 17.243 1.00 93.75 336 ALA A C 1
ATOM 2690 O O . ALA A 1 336 ? -16.864 -9.420 17.357 1.00 93.75 336 ALA A O 1
ATOM 2691 N N . ASP A 1 337 ? -15.080 -8.122 17.768 1.00 94.00 337 ASP A N 1
ATOM 2692 C CA . ASP A 1 337 ? -14.361 -9.047 18.655 1.00 94.00 337 ASP A CA 1
ATOM 2693 C C . ASP A 1 337 ? -13.232 -8.279 19.379 1.00 94.00 337 ASP A C 1
ATOM 2695 O O . ASP A 1 337 ? -12.357 -7.708 18.718 1.00 94.00 337 ASP A O 1
ATOM 2699 N N . PRO A 1 338 ? -13.162 -8.292 20.725 1.00 94.88 338 PRO A N 1
ATOM 2700 C CA . PRO A 1 338 ? -12.109 -7.603 21.474 1.00 94.88 338 PRO A CA 1
ATOM 2701 C C . PRO A 1 338 ? -10.676 -7.925 21.016 1.00 94.88 338 PRO A C 1
ATOM 2703 O O . PRO A 1 338 ? -9.808 -7.050 21.060 1.00 94.88 338 PRO A O 1
ATOM 2706 N N . ARG A 1 339 ? -10.421 -9.148 20.526 1.00 95.06 339 ARG A N 1
ATOM 2707 C CA . ARG A 1 339 ? -9.112 -9.568 19.998 1.00 95.06 339 ARG A CA 1
ATOM 2708 C C . ARG A 1 339 ? -8.714 -8.785 18.749 1.00 95.06 339 ARG A C 1
ATOM 2710 O O . ARG A 1 339 ? -7.533 -8.496 18.577 1.00 95.06 339 ARG A O 1
ATOM 2717 N N . LEU A 1 340 ? -9.672 -8.399 17.901 1.00 96.06 340 LEU A N 1
ATOM 2718 C CA . LEU A 1 340 ? -9.398 -7.539 16.746 1.00 96.06 340 LEU A CA 1
ATOM 2719 C C . LEU A 1 340 ? -8.993 -6.134 17.169 1.00 96.06 340 LEU A C 1
ATOM 2721 O O . LEU A 1 340 ? -8.129 -5.535 16.536 1.00 96.06 340 LEU A O 1
ATOM 2725 N N . GLY A 1 341 ? -9.602 -5.616 18.236 1.00 96.88 341 GLY A N 1
ATOM 2726 C CA . GLY A 1 341 ? -9.212 -4.333 18.806 1.00 96.88 341 GLY A CA 1
ATOM 2727 C C . GLY A 1 341 ? -7.747 -4.323 19.240 1.00 96.88 341 GLY A C 1
ATOM 2728 O O . GLY A 1 341 ? -7.019 -3.385 18.922 1.00 96.88 341 GLY A O 1
ATOM 2729 N N . GLU A 1 342 ? -7.295 -5.382 19.916 1.00 97.19 342 GLU A N 1
ATOM 2730 C CA . GLU A 1 342 ? -5.889 -5.524 20.320 1.00 97.19 342 GLU A CA 1
ATOM 2731 C C . GLU A 1 342 ? -4.952 -5.729 19.124 1.00 97.19 342 GLU A C 1
ATOM 2733 O O . GLU A 1 342 ? -3.930 -5.047 19.030 1.00 97.19 342 GLU A O 1
ATOM 2738 N N . LEU A 1 343 ? -5.331 -6.580 18.164 1.00 97.06 343 LEU A N 1
ATOM 2739 C CA . LEU A 1 343 ? -4.577 -6.770 16.921 1.00 97.06 343 LEU A CA 1
ATOM 2740 C C . LEU A 1 343 ? -4.391 -5.440 16.175 1.00 97.06 343 LEU A C 1
ATOM 2742 O O . LEU A 1 343 ? -3.287 -5.085 15.766 1.00 97.06 343 LEU A O 1
ATOM 2746 N N . TYR A 1 344 ? -5.466 -4.663 16.045 1.00 98.38 344 TYR A N 1
ATOM 2747 C CA . TYR A 1 344 ? -5.431 -3.371 15.376 1.00 98.38 344 TYR A CA 1
ATOM 2748 C C . TYR A 1 344 ? -4.559 -2.351 16.112 1.00 98.38 344 TYR A C 1
ATOM 2750 O O . TYR A 1 344 ? -3.806 -1.627 15.466 1.00 98.38 344 TYR A O 1
ATOM 2758 N N . LYS A 1 345 ? -4.585 -2.310 17.451 1.00 98.44 345 LYS A N 1
ATOM 2759 C CA . LYS A 1 345 ? -3.665 -1.456 18.225 1.00 98.44 345 LYS A CA 1
ATOM 2760 C C . LYS A 1 345 ? -2.199 -1.786 17.943 1.00 98.44 345 LYS A C 1
ATOM 2762 O O . LYS A 1 345 ? -1.400 -0.857 17.847 1.00 98.44 345 LYS A O 1
ATOM 2767 N N . GLY A 1 346 ? -1.859 -3.068 17.788 1.00 98.06 346 GLY A N 1
ATOM 2768 C CA . GLY A 1 346 ? -0.529 -3.496 17.343 1.00 98.06 346 GLY A CA 1
ATOM 2769 C C . GLY A 1 346 ? -0.183 -2.917 15.969 1.00 98.06 346 GLY A C 1
ATOM 2770 O O . GLY A 1 346 ? 0.816 -2.214 15.823 1.00 98.06 346 GLY A O 1
ATOM 2771 N N . VAL A 1 347 ? -1.082 -3.095 14.997 1.00 98.06 347 VAL A N 1
ATOM 2772 C CA . VAL A 1 347 ? -0.934 -2.561 13.630 1.00 98.06 347 VAL A CA 1
ATOM 2773 C C . VAL A 1 347 ? -0.771 -1.030 13.606 1.00 98.06 347 VAL A C 1
ATOM 2775 O O . VAL A 1 347 ? 0.045 -0.513 12.845 1.00 98.06 347 VAL A O 1
ATOM 2778 N N . LEU A 1 348 ? -1.472 -0.282 14.468 1.00 97.94 348 LEU A N 1
ATOM 2779 C CA . LEU A 1 348 ? -1.305 1.176 14.582 1.00 97.94 348 LEU A CA 1
ATOM 2780 C C . LEU A 1 348 ? 0.131 1.579 14.947 1.00 97.94 348 LEU A C 1
ATOM 2782 O O . LEU A 1 348 ? 0.659 2.549 14.397 1.00 97.94 348 LEU A O 1
ATOM 2786 N N . GLN A 1 349 ? 0.768 0.843 15.863 1.00 97.38 349 GLN A N 1
ATOM 2787 C CA . GLN A 1 349 ? 2.159 1.103 16.242 1.00 97.38 349 GLN A CA 1
ATOM 2788 C C . GLN A 1 349 ? 3.110 0.770 15.091 1.00 97.38 349 GLN A C 1
ATOM 2790 O O . GLN A 1 349 ? 3.971 1.584 14.754 1.00 97.38 349 GLN A O 1
ATOM 2795 N N . GLU A 1 350 ? 2.903 -0.365 14.418 1.00 96.44 350 GLU A N 1
ATOM 2796 C CA . GLU A 1 350 ? 3.699 -0.742 13.245 1.00 96.44 350 GLU A CA 1
ATOM 2797 C C . GLU A 1 350 ? 3.622 0.306 12.128 1.00 96.44 350 GLU A C 1
ATOM 2799 O O . GLU A 1 350 ? 4.630 0.614 11.486 1.00 96.44 350 GLU A O 1
ATOM 2804 N N . ASN A 1 351 ? 2.443 0.887 11.897 1.00 96.94 351 ASN A N 1
ATOM 2805 C CA . ASN A 1 351 ? 2.253 1.938 10.899 1.00 96.94 351 ASN A CA 1
ATOM 2806 C C . ASN A 1 351 ? 3.031 3.206 11.241 1.00 96.94 351 ASN A C 1
ATOM 2808 O O . ASN A 1 351 ? 3.687 3.784 10.368 1.00 96.94 351 ASN A O 1
ATOM 2812 N N . LEU A 1 352 ? 2.992 3.624 12.507 1.00 95.75 352 LEU A N 1
ATOM 2813 C CA . LEU A 1 352 ? 3.754 4.768 12.996 1.00 95.75 352 LEU A CA 1
ATOM 2814 C C . LEU A 1 352 ? 5.262 4.528 12.820 1.00 95.75 352 LEU A C 1
ATOM 2816 O O . LEU A 1 352 ? 5.968 5.363 12.245 1.00 95.75 352 LEU A O 1
ATOM 2820 N N . GLU A 1 353 ? 5.758 3.363 13.237 1.00 95.50 353 GLU A N 1
ATOM 2821 C CA . GLU A 1 353 ? 7.161 2.970 13.063 1.00 95.50 353 GLU A CA 1
ATOM 2822 C C . GLU A 1 353 ? 7.580 2.890 11.595 1.00 95.50 353 GLU A C 1
ATOM 2824 O O . GLU A 1 353 ? 8.718 3.219 11.242 1.00 95.50 353 GLU A O 1
ATOM 2829 N N . ARG A 1 354 ? 6.676 2.441 10.721 1.00 93.81 354 ARG A N 1
ATOM 2830 C CA . ARG A 1 354 ? 6.917 2.399 9.281 1.00 93.81 354 ARG A CA 1
ATOM 2831 C C . ARG A 1 354 ? 7.135 3.804 8.745 1.00 93.81 354 ARG A C 1
ATOM 2833 O O . ARG A 1 354 ? 8.154 4.029 8.107 1.00 93.81 354 ARG A O 1
ATOM 2840 N N . VAL A 1 355 ? 6.268 4.767 9.074 1.00 94.88 355 VAL A N 1
ATOM 2841 C CA . VAL A 1 355 ? 6.442 6.175 8.663 1.00 94.88 355 VAL A CA 1
ATOM 2842 C C . VAL A 1 355 ? 7.784 6.743 9.132 1.00 94.88 355 VAL A C 1
ATOM 2844 O O . VAL A 1 355 ? 8.427 7.475 8.378 1.00 94.88 355 VAL A O 1
ATOM 2847 N N . LEU A 1 356 ? 8.242 6.383 10.335 1.00 94.88 356 LEU A N 1
ATOM 2848 C CA . LEU A 1 356 ? 9.542 6.822 10.847 1.00 94.88 356 LEU A CA 1
ATOM 2849 C C . LEU A 1 356 ? 10.717 6.308 10.013 1.00 94.88 356 LEU A C 1
ATOM 2851 O O . LEU A 1 356 ? 11.587 7.112 9.681 1.00 94.88 356 LEU A O 1
ATOM 2855 N N . ARG A 1 357 ? 10.732 5.006 9.695 1.00 94.00 357 ARG A N 1
ATOM 2856 C CA . ARG A 1 357 ? 11.830 4.307 8.992 1.00 94.00 357 ARG A CA 1
ATOM 2857 C C . ARG A 1 357 ? 11.807 4.482 7.474 1.00 94.00 357 ARG A C 1
ATOM 2859 O O . ARG A 1 357 ? 12.805 4.243 6.791 1.00 94.00 357 ARG A O 1
ATOM 2866 N N . GLN A 1 358 ? 10.656 4.881 6.950 1.00 88.88 358 GLN A N 1
ATOM 2867 C CA . GLN A 1 358 ? 10.339 4.982 5.531 1.00 88.88 358 GLN A CA 1
ATOM 2868 C C . GLN A 1 358 ? 11.429 5.705 4.712 1.00 88.88 358 GLN A C 1
ATOM 2870 O O . GLN A 1 358 ? 11.856 5.164 3.685 1.00 88.88 358 GLN A O 1
ATOM 2875 N N . PRO A 1 359 ? 11.933 6.890 5.118 1.00 91.38 359 PRO A N 1
ATOM 2876 C CA . PRO A 1 359 ? 12.933 7.598 4.321 1.00 91.38 359 PRO A CA 1
ATOM 2877 C C . PRO A 1 359 ? 14.308 6.920 4.321 1.00 91.38 359 PRO A C 1
ATOM 2879 O O . PRO A 1 359 ? 15.026 6.965 3.320 1.00 91.38 359 PRO A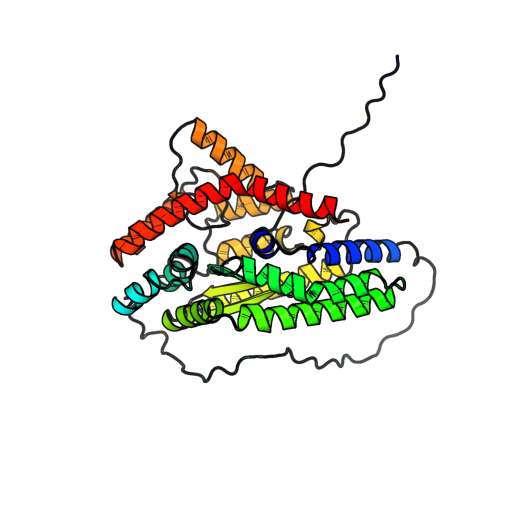 O 1
ATOM 2882 N N . GLU A 1 360 ? 14.709 6.289 5.424 1.00 91.38 360 GLU A N 1
ATOM 2883 C CA . GLU A 1 360 ? 15.954 5.524 5.515 1.00 91.38 360 GLU A CA 1
ATOM 2884 C C . GLU A 1 360 ? 15.921 4.292 4.604 1.00 91.38 360 GLU A C 1
ATOM 2886 O O . GLU A 1 360 ? 16.893 4.026 3.892 1.00 91.38 360 GLU A O 1
ATOM 2891 N N . GLU A 1 361 ? 14.802 3.568 4.574 1.00 86.38 361 GLU A N 1
ATOM 2892 C CA . GLU A 1 361 ? 14.630 2.396 3.708 1.00 86.38 361 GLU A CA 1
ATOM 2893 C C . GLU A 1 361 ? 14.702 2.768 2.225 1.00 86.38 361 GLU A C 1
ATOM 2895 O O . GLU A 1 361 ? 15.422 2.125 1.457 1.00 86.38 361 GLU A O 1
ATOM 2900 N N . ILE A 1 362 ? 14.037 3.863 1.845 1.00 83.38 362 ILE A N 1
ATOM 2901 C CA . ILE A 1 362 ? 14.121 4.468 0.511 1.00 83.38 362 ILE A CA 1
ATOM 2902 C C . ILE A 1 362 ? 15.573 4.798 0.134 1.00 83.38 362 ILE A C 1
ATOM 2904 O O . ILE A 1 362 ? 16.031 4.469 -0.965 1.00 83.38 362 ILE A O 1
ATOM 2908 N N . ARG A 1 363 ? 16.311 5.468 1.030 1.00 86.75 363 ARG A N 1
ATOM 2909 C CA . ARG A 1 363 ? 17.699 5.879 0.772 1.00 86.75 363 ARG A CA 1
ATOM 2910 C C . ARG A 1 363 ? 18.605 4.672 0.585 1.00 86.75 363 ARG A C 1
ATOM 2912 O O . ARG A 1 363 ? 19.313 4.599 -0.420 1.00 86.75 363 ARG A O 1
ATOM 2919 N N . ARG A 1 364 ? 18.525 3.704 1.503 1.00 83.69 364 ARG A N 1
ATOM 2920 C CA . ARG A 1 364 ? 19.280 2.448 1.428 1.00 83.69 364 ARG A CA 1
ATOM 2921 C C . ARG A 1 364 ? 19.012 1.734 0.111 1.00 83.69 364 ARG A C 1
ATOM 2923 O O . ARG A 1 364 ? 19.946 1.252 -0.523 1.00 83.69 364 ARG A O 1
ATOM 2930 N N . TYR A 1 365 ? 17.751 1.694 -0.306 1.00 73.88 365 TYR A N 1
ATOM 2931 C CA . TYR A 1 365 ? 17.355 1.086 -1.562 1.00 73.88 365 TYR A CA 1
ATOM 2932 C C . TYR A 1 365 ? 18.040 1.755 -2.761 1.00 73.88 365 TYR A C 1
ATOM 2934 O O . TYR A 1 365 ? 18.734 1.065 -3.504 1.00 73.88 365 TYR A O 1
ATOM 2942 N N . LEU A 1 366 ? 17.963 3.084 -2.919 1.00 75.75 366 LEU A N 1
ATOM 2943 C CA . LEU A 1 366 ? 18.632 3.750 -4.051 1.00 75.75 366 LEU A CA 1
ATOM 2944 C C . LEU A 1 366 ? 20.152 3.653 -4.030 1.00 75.75 366 LEU A C 1
ATOM 2946 O O . LEU A 1 366 ? 20.773 3.607 -5.094 1.00 75.75 366 LEU A O 1
ATOM 2950 N N . GLU A 1 367 ? 20.769 3.640 -2.852 1.00 81.56 367 GLU A N 1
ATOM 2951 C CA . GLU A 1 367 ? 22.215 3.456 -2.744 1.00 81.56 367 GLU A CA 1
ATOM 2952 C C . GLU A 1 367 ? 22.662 2.109 -3.321 1.00 81.56 367 GLU A C 1
ATOM 2954 O O . GLU A 1 367 ? 23.710 2.047 -3.967 1.00 81.56 367 GLU A O 1
ATOM 2959 N N . MET A 1 368 ? 21.857 1.049 -3.172 1.00 72.56 368 MET A N 1
ATOM 2960 C CA . MET A 1 368 ? 22.159 -0.242 -3.799 1.00 72.56 368 MET A CA 1
ATOM 2961 C C . MET A 1 368 ? 22.179 -0.163 -5.330 1.00 72.56 368 MET A C 1
ATOM 2963 O O . MET A 1 368 ? 22.992 -0.850 -5.945 1.00 72.56 368 MET A O 1
ATOM 2967 N N . PHE A 1 369 ? 21.344 0.681 -5.950 1.00 63.81 369 PHE A N 1
ATOM 2968 C CA . PHE A 1 369 ? 21.351 0.868 -7.409 1.00 63.81 369 PHE A CA 1
ATOM 2969 C C . PHE A 1 369 ? 22.560 1.655 -7.877 1.00 63.81 369 PHE A C 1
ATOM 2971 O O . PHE A 1 369 ? 23.206 1.256 -8.839 1.00 63.81 369 PHE A O 1
ATOM 2978 N N . ARG A 1 370 ? 22.903 2.742 -7.177 1.00 72.00 370 ARG A N 1
ATOM 2979 C CA . ARG A 1 370 ? 24.060 3.573 -7.544 1.00 72.00 370 ARG A CA 1
ATOM 2980 C C . ARG A 1 370 ? 25.385 2.818 -7.501 1.00 72.00 370 ARG A C 1
ATOM 2982 O O . ARG A 1 370 ? 26.319 3.229 -8.164 1.00 72.00 370 ARG A O 1
ATOM 2989 N N . ARG A 1 371 ? 25.490 1.757 -6.697 1.00 67.25 371 ARG A N 1
ATOM 2990 C CA . ARG A 1 371 ? 26.699 0.920 -6.615 1.00 67.25 371 ARG A CA 1
ATOM 2991 C C . ARG A 1 371 ? 26.781 -0.155 -7.705 1.00 67.25 371 ARG A C 1
ATOM 2993 O O . ARG A 1 371 ? 27.813 -0.809 -7.803 1.00 67.25 371 ARG A O 1
ATOM 3000 N N . ARG A 1 372 ? 25.695 -0.403 -8.445 1.00 55.22 372 ARG A N 1
ATOM 3001 C CA . ARG A 1 372 ? 25.579 -1.498 -9.429 1.00 55.22 372 ARG A CA 1
ATOM 3002 C C . ARG A 1 372 ? 25.431 -1.025 -10.878 1.00 55.22 372 ARG A C 1
ATOM 3004 O O . ARG A 1 372 ? 25.518 -1.865 -11.771 1.00 55.22 372 ARG A O 1
ATOM 3011 N N . GLY A 1 373 ? 25.154 0.259 -11.096 1.00 50.00 373 GLY A N 1
ATOM 3012 C CA . GLY A 1 373 ? 25.272 0.929 -12.394 1.00 50.00 373 GLY A CA 1
ATOM 3013 C C . GLY A 1 373 ? 26.567 1.710 -12.433 1.00 50.00 373 GLY A C 1
ATOM 3014 O O . GLY A 1 373 ? 27.182 1.723 -13.517 1.00 50.00 373 GLY A O 1
#

Radius of gyration: 22.97 Å; chains: 1; bounding box: 72×55×72 Å

pLDDT: mean 80.72, std 25.86, range [22.42, 98.75]

Secondary structure (DSSP, 8-state):
-----------------HHHHHT-STTHHHHHHHHHHHHHHTTSS------------------PPS-----------TT---S---HHHHHHHHH-TTS-HHIIIIIIIHHHTTSSSEEEEEETTTSTTHHHHHHHHHHHHHHHHHHHHH--SHHHHHHHHHHHHHHHHHHHIIIIITSHHHHHHHHHHHHTT-EEEEEEEETTEEEEEEES-HHHHHHHHHHHHHHHHHHHHHHHS--TT--HHHHH-GGGG-HHHHHHHHHHTT--HHHHHHHHHHHHTT--HHHHHHHHHHHHHHHS---GGGG-STT---SSTT-HHHHHHHHHHHHHHHHH-HHHHHHHHHHHHHHHHHHHHHHHHHHHHHHHHHTT-

Sequence (373 aa):
MQHHVLPADLRTHWGHQGAYEAGKTIHHDWLGSLLREHGALQVHHAIRESPVLPAGAEANSNVKPPFYYSLRKVIPCPTCYSTELEPLLLERLVVDPLVLERVKVEALLATSMGLRPSSQVTIPAELPGGASMGREIDQRALPHLEEVKSILEPRERLKAIQGVKKVLASLFEEVVEASPEYEALMGWAKELGLRVNQVEVRPTVHEVYLYRDRSTGRALRKLMGERNRIRRRVQRRPGMDTTAVRFAYPEEFQEEWVRGLGRLLGYPQCCVDRYARERVQGVNVEERASRQLKEAQSEGAVDPYAYYTAYFFPCSPSCPEASKLGREWLQAFQEADPRLGELYKGVLQENLERVLRQPEEIRRYLEMFRRRG

Foldseek 3Di:
DDDDDDDDDDDAFDDDDLVLLLVLQQPFLVLLVLLVVVLVVVVPPDDDDDDDDDDDDDDDDPDDDDDDPPDDDPPDDPVPDDLFDDPVLLVCLCPDPQADLQCSQQAQVCQLNPLAQKDKHKPPSRTPCSVVLSVVLNVVLVVLSVVLVPDPDSVVSVVSSVVSQVSLLVSLCVRTVPDPSVVVSVVSLVSSQWDWDWAPLGSNIIMIMTGNDPVLVVLVVVLSVVQVVQLVVCSVPPDPPQDSVCNSRVQLLPLVSQQSVCVSRPHDNQQSNLSSVCVVVSHPLLVVQLVQLVVVVVVHDFQLQLLQHAPRRGPHSPRPVSSVSSVVSLVVLCVSPVVSSVSSVVVSVVRSVCSNCVVVSVVVSVVVNVVVD